Protein 5GVA (pdb70)

B-factor: mean 35.03, std 14.22, range [16.85, 115.16]

Sequence (305 aa):
MPATRKPMRRYGHTEGHTEEVCFDDSGSFIVTCGSDGDVRIWEDLDDDDPKKFFINVGEKAYSCALKSGKLVTAVSNNTIQVHTFPEGVPDGILTRFTTNANHVVFNGDGTKIIAAGSSSDFLVKIVDDVMDSSQQQKKTFRRGHDAPVLSLSFDPKDIFLASASCDGSVRVWQISDQTCAISWPLLQKCNDVINAKSICRRLAWWQPKSGKKLLAIPVEEKSVKLYRREESWSHQFDLSDNFISQQTLNIVTWSPCGQYLAAGSSINGLIIVWNVETKKDCMERVKKHHEEKGYAICGLAWHPTCCGRISYTDAEGNLGLLENVCD

Structure (mmCIF, N/CA/C/O backbone):
data_5GVA
#
_entry.id   5GVA
#
_cell.length_a   79.895
_cell.length_b   79.895
_cell.length_c   163.744
_cell.angle_alpha   90.00
_cell.angle_beta   90.00
_cell.angle_gamma   90.00
#
_symmetry.space_group_name_H-M   'P 43 21 2'
#
loop_
_entity.id
_entity.type
_entity.pdbx_description
1 polymer 'WD repeat and HMG-box DNA-binding protein 1'
2 water water
#
loop_
_atom_site.group_PDB
_atom_site.id
_atom_site.type_symbol
_atom_site.label_atom_id
_atom_site.label_alt_id
_atom_site.label_comp_id
_atom_site.label_asym_id
_atom_site.label_entity_id
_atom_site.label_seq_id
_atom_site.pdbx_PDB_ins_code
_atom_site.Cartn_x
_atom_site.Cartn_y
_atom_site.Cartn_z
_atom_site.occupancy
_atom_site.B_iso_or_equiv
_atom_site.auth_seq_id
_atom_site.auth_comp_id
_atom_site.auth_asym_id
_atom_site.auth_atom_id
_atom_site.pdbx_PDB_model_num
ATOM 1 N N . MET A 1 15 ? 4.543 36.703 36.411 1.00 79.24 1 MET A N 1
ATOM 2 C CA . MET A 1 15 ? 3.557 36.532 37.473 1.00 85.73 1 MET A CA 1
ATOM 3 C C . MET A 1 15 ? 3.910 37.386 38.690 1.00 84.01 1 MET A C 1
ATOM 4 O O . MET A 1 15 ? 5.042 37.335 39.179 1.00 76.77 1 MET A O 1
ATOM 9 N N . PRO A 1 16 ? 2.944 38.164 39.180 1.00 79.22 2 PRO A N 1
ATOM 10 C CA . PRO A 1 16 ? 3.201 39.016 40.346 1.00 71.87 2 PRO A CA 1
ATOM 11 C C . PRO A 1 16 ? 3.351 38.196 41.619 1.00 72.93 2 PRO A C 1
ATOM 12 O O . PRO A 1 16 ? 2.944 37.034 41.702 1.00 68.77 2 PRO A O 1
ATOM 16 N N . ALA A 1 17 ? 3.952 38.829 42.624 1.00 62.47 3 ALA A N 1
ATOM 17 C CA . ALA A 1 17 ? 4.072 38.195 43.929 1.00 55.16 3 ALA A CA 1
ATOM 18 C C . ALA A 1 17 ? 2.690 37.889 44.490 1.00 60.76 3 ALA A C 1
ATOM 19 O O . ALA A 1 17 ? 1.769 38.707 44.402 1.00 63.61 3 ALA A O 1
ATOM 21 N N . THR A 1 18 ? 2.545 36.697 45.060 1.00 58.38 4 THR A N 1
ATOM 22 C CA . THR A 1 18 ? 1.278 36.268 45.632 1.00 58.56 4 THR A CA 1
ATOM 23 C C . THR A 1 18 ? 1.223 36.656 47.106 1.00 61.64 4 THR A C 1
ATOM 24 O O . THR A 1 18 ? 2.149 36.365 47.870 1.00 47.55 4 THR A O 1
ATOM 28 N N . ARG A 1 19 ? 0.137 37.324 47.493 1.00 54.64 5 ARG A N 1
ATOM 29 C CA . ARG A 1 19 ? -0.084 37.774 48.866 1.00 57.41 5 ARG A CA 1
ATOM 30 C C . ARG A 1 19 ? -0.978 36.754 49.560 1.00 68.24 5 ARG A C 1
ATOM 31 O O . ARG A 1 19 ? -2.191 36.717 49.333 1.00 68.10 5 ARG A O 1
ATOM 39 N N . LYS A 1 20 ? -0.378 35.921 50.409 1.00 69.01 6 LYS A N 1
ATOM 40 C CA . LYS A 1 20 ? -1.174 35.064 51.265 1.00 64.29 6 LYS A CA 1
ATOM 41 C C . LYS A 1 20 ? -2.025 35.924 52.202 1.00 67.56 6 LYS A C 1
ATOM 42 O O . LYS A 1 20 ? -1.720 37.098 52.434 1.00 65.51 6 LYS A O 1
ATOM 48 N N . PRO A 1 21 ? -3.114 35.374 52.738 1.00 69.82 7 PRO A N 1
ATOM 49 C CA . PRO A 1 21 ? -3.925 36.150 53.689 1.00 68.26 7 PRO A CA 1
ATOM 50 C C . PRO A 1 21 ? -3.172 36.351 54.999 1.00 56.39 7 PRO A C 1
ATOM 51 O O . PRO A 1 21 ? -2.621 35.403 55.564 1.00 55.73 7 PRO A O 1
ATOM 55 N N . MET A 1 22 ? -3.139 37.598 55.472 1.00 55.70 8 MET A N 1
ATOM 56 C CA . MET A 1 22 ? -2.486 37.890 56.742 1.00 47.80 8 MET A CA 1
ATOM 57 C C . MET A 1 22 ? -3.194 37.157 57.872 1.00 49.07 8 MET A C 1
ATOM 58 O O . MET A 1 22 ? -4.383 36.844 57.786 1.00 59.30 8 MET A O 1
ATOM 63 N N . ARG A 1 23 ? -2.464 36.884 58.947 1.00 48.85 9 ARG A N 1
ATOM 64 C CA A ARG A 1 23 ? -3.038 36.220 60.106 0.54 50.75 9 ARG A CA 1
ATOM 65 C CA B ARG A 1 23 ? -3.041 36.225 60.105 0.46 50.76 9 ARG A CA 1
ATOM 66 C C . ARG A 1 23 ? -2.618 36.935 61.383 1.00 45.62 9 ARG A C 1
ATOM 67 O O . ARG A 1 23 ? -1.642 37.689 61.410 1.00 35.20 9 ARG A O 1
ATOM 82 N N . TYR A 1 24 ? -3.383 36.687 62.444 1.00 37.82 10 TYR A N 1
ATOM 83 C CA . TYR A 1 24 ? -3.098 37.287 63.740 1.00 40.53 10 TYR A CA 1
ATOM 84 C C . TYR A 1 24 ? -1.768 36.766 64.256 1.00 45.12 10 TYR A C 1
ATOM 85 O O . TYR A 1 24 ? -1.530 35.555 64.271 1.00 47.40 10 TYR A O 1
ATOM 94 N N . GLY A 1 25 ? -0.910 37.678 64.693 1.00 40.29 11 GLY A N 1
ATOM 95 C CA . GLY A 1 25 ? 0.388 37.288 65.203 1.00 40.52 11 GLY A CA 1
ATOM 96 C C . GLY A 1 25 ? 0.544 37.655 66.660 1.00 38.99 11 GLY A C 1
ATOM 97 O O . GLY A 1 25 ? 0.876 36.807 67.495 1.00 42.14 11 GLY A O 1
ATOM 98 N N . HIS A 1 26 ? 0.293 38.924 66.975 1.00 31.60 12 HIS A N 1
ATOM 99 C CA . HIS A 1 26 ? 0.464 39.452 68.315 1.00 33.70 12 HIS A CA 1
ATOM 100 C C . HIS A 1 26 ? -0.672 40.415 68.612 1.00 35.75 12 HIS A C 1
ATOM 101 O O . HIS A 1 26 ? -1.480 40.747 67.739 1.00 37.01 12 HIS A O 1
ATOM 108 N N . THR A 1 27 ? -0.727 40.862 69.863 1.00 35.50 13 THR A N 1
ATOM 109 C CA . THR A 1 27 ? -1.603 41.970 70.206 1.00 38.86 13 THR A CA 1
ATOM 110 C C . THR A 1 27 ? -1.214 43.206 69.395 1.00 41.30 13 THR A C 1
ATOM 111 O O . THR A 1 27 ? -0.114 43.299 68.845 1.00 34.02 13 THR A O 1
ATOM 115 N N . GLU A 1 28 ? -2.143 44.156 69.312 1.00 35.18 14 GLU A N 1
ATOM 116 C CA . GLU A 1 28 ? -1.884 45.397 68.596 1.00 37.11 14 GLU A CA 1
ATOM 117 C C . GLU A 1 28 ? -0.647 46.087 69.147 1.00 38.31 14 GLU A C 1
ATOM 118 O O . GLU A 1 28 ? -0.366 46.044 70.345 1.00 35.46 14 GLU A O 1
ATOM 124 N N . GLY A 1 29 ? 0.089 46.742 68.263 1.00 32.47 15 GLY A N 1
ATOM 125 C CA . GLY A 1 29 ? 1.282 47.461 68.642 1.00 34.20 15 GLY A CA 1
ATOM 126 C C . GLY A 1 29 ? 2.415 47.163 67.688 1.00 31.54 15 GLY A C 1
ATOM 127 O O . GLY A 1 29 ? 2.260 46.466 66.686 1.00 31.63 15 GLY A O 1
ATOM 128 N N . HIS A 1 30 ? 3.577 47.717 68.014 1.00 28.16 16 HIS A N 1
ATOM 129 C CA . HIS A 1 30 ? 4.741 47.516 67.163 1.00 26.85 16 HIS A CA 1
ATOM 130 C C . HIS A 1 30 ? 5.114 46.041 67.130 1.00 30.31 16 HIS A C 1
ATOM 131 O O . HIS A 1 30 ? 5.251 45.403 68.176 1.00 27.15 16 HIS A O 1
ATOM 138 N N . THR A 1 31 ? 5.323 45.521 65.923 1.00 24.96 17 THR A N 1
ATOM 139 C CA . THR A 1 31 ? 5.535 44.103 65.688 1.00 22.12 17 THR A CA 1
ATOM 140 C C . THR A 1 31 ? 6.652 43.943 64.668 1.00 26.00 17 THR A C 1
ATOM 141 O O . THR A 1 31 ? 6.587 44.530 63.583 1.00 25.18 17 THR A O 1
ATOM 145 N N A GLU A 1 32 ? 7.656 43.142 65.001 0.74 22.82 18 GLU A N 1
ATOM 146 N N B GLU A 1 32 ? 7.668 43.156 65.007 0.26 22.94 18 GLU A N 1
ATOM 147 C CA A GLU A 1 32 ? 8.795 42.939 64.116 0.74 23.85 18 GLU A CA 1
ATOM 148 C CA B GLU A 1 32 ? 8.815 42.949 64.134 0.26 23.94 18 GLU A CA 1
ATOM 149 C C A GLU A 1 32 ? 8.803 41.511 63.594 0.74 23.73 18 GLU A C 1
ATOM 150 C C B GLU A 1 32 ? 8.815 41.520 63.604 0.26 23.79 18 GLU A C 1
ATOM 151 O O A GLU A 1 32 ? 8.156 40.617 64.146 0.74 24.94 18 GLU A O 1
ATOM 152 O O B GLU A 1 32 ? 8.185 40.626 64.173 0.26 25.00 18 GLU A O 1
ATOM 163 N N . VAL A 1 33 ? 9.519 41.312 62.489 1.00 23.48 19 VAL A N 1
ATOM 164 C CA . VAL A 1 33 ? 9.566 40.006 61.849 1.00 22.53 19 VAL A CA 1
ATOM 165 C C . VAL A 1 33 ? 10.931 39.818 61.214 1.00 25.62 19 VAL A C 1
ATOM 166 O O . VAL A 1 33 ? 11.544 40.768 60.720 1.00 22.46 19 VAL A O 1
ATOM 170 N N . CYS A 1 34 ? 11.410 38.576 61.239 1.00 25.16 20 CYS A N 1
ATOM 171 C CA . CYS A 1 34 ? 12.564 38.159 60.460 1.00 23.12 20 CYS A CA 1
ATOM 172 C C . CYS A 1 34 ? 12.389 36.683 60.136 1.00 24.31 20 CYS A C 1
ATOM 173 O O . CYS A 1 34 ? 11.448 36.043 60.598 1.00 25.10 20 CYS A O 1
ATOM 176 N N . PHE A 1 35 ? 13.267 36.157 59.294 1.00 23.51 21 PHE A N 1
ATOM 177 C CA . PHE A 1 35 ? 13.313 34.712 59.125 1.00 26.23 21 PHE A CA 1
ATOM 178 C C . PHE A 1 35 ? 14.357 34.143 60.075 1.00 28.48 21 PHE A C 1
ATOM 179 O O . PHE A 1 35 ? 15.293 34.836 60.476 1.00 25.90 21 PHE A O 1
ATOM 187 N N . ASP A 1 36 ? 14.200 32.868 60.432 1.00 26.31 22 ASP A N 1
ATOM 188 C CA . ASP A 1 36 ? 15.229 32.262 61.265 1.00 31.62 22 ASP A CA 1
ATOM 189 C C . ASP A 1 36 ? 16.489 32.053 60.430 1.00 26.36 22 ASP A C 1
ATOM 190 O O . ASP A 1 36 ? 16.542 32.379 59.238 1.00 27.68 22 ASP A O 1
ATOM 195 N N . ASP A 1 37 ? 17.535 31.523 61.077 1.00 26.19 23 ASP A N 1
ATOM 196 C CA . ASP A 1 37 ? 18.800 31.293 60.386 1.00 23.59 23 ASP A CA 1
ATOM 197 C C . ASP A 1 37 ? 18.626 30.374 59.182 1.00 32.65 23 ASP A C 1
ATOM 198 O O . ASP A 1 37 ? 19.298 30.557 58.163 1.00 29.05 23 ASP A O 1
ATOM 203 N N . SER A 1 38 ? 17.739 29.384 59.274 1.00 26.92 24 SER A N 1
ATOM 204 C CA . SER A 1 38 ? 17.601 28.415 58.189 1.00 26.12 24 SER A CA 1
ATOM 205 C C . SER A 1 38 ? 16.756 28.926 57.033 1.00 34.29 24 SER A C 1
ATOM 206 O O . SER A 1 38 ? 16.865 28.395 55.923 1.00 31.35 24 SER A O 1
ATOM 209 N N . GLY A 1 39 ? 15.911 29.924 57.268 1.00 28.15 25 GLY A N 1
ATOM 210 C CA . GLY A 1 39 ? 14.921 30.335 56.300 1.00 29.29 25 GLY A CA 1
ATOM 211 C C . GLY A 1 39 ? 13.631 29.547 56.348 1.00 36.19 25 GLY A C 1
ATOM 212 O O . GLY A 1 39 ? 12.663 29.935 55.682 1.00 34.50 25 GLY A O 1
ATOM 213 N N . SER A 1 40 ? 13.575 28.460 57.125 1.00 27.04 26 SER A N 1
ATOM 214 C CA . SER A 1 40 ? 12.378 27.638 57.172 1.00 31.74 26 SER A CA 1
ATOM 215 C C . SER A 1 40 ? 11.298 28.204 58.074 1.00 25.74 26 SER A C 1
ATOM 216 O O . SER A 1 40 ? 10.160 27.729 58.018 1.00 30.15 26 SER A O 1
ATOM 219 N N . PHE A 1 41 ? 11.610 29.194 58.906 1.00 23.00 27 PHE A N 1
ATOM 220 C CA . PHE A 1 41 ? 10.639 29.703 59.849 1.00 22.95 27 PHE A CA 1
ATOM 221 C C . PHE A 1 41 ? 10.573 31.222 59.780 1.00 24.70 27 PHE A C 1
ATOM 222 O O . PHE A 1 41 ? 11.565 31.893 59.489 1.00 26.93 27 PHE A O 1
ATOM 230 N N . ILE A 1 42 ? 9.387 31.738 60.044 1.00 25.06 28 ILE A N 1
ATOM 231 C CA . ILE A 1 42 ? 9.162 33.161 60.262 1.00 26.00 28 ILE A CA 1
ATOM 232 C C . ILE A 1 42 ? 9.168 33.399 61.762 1.00 28.98 28 ILE A C 1
ATOM 233 O O . ILE A 1 42 ? 8.597 32.612 62.527 1.00 29.10 28 ILE A O 1
ATOM 238 N N . VAL A 1 43 ? 9.819 34.478 62.194 1.00 23.26 29 VAL A N 1
ATOM 239 C CA . VAL A 1 43 ? 9.964 34.775 63.612 1.00 22.69 29 VAL A CA 1
ATOM 240 C C . VAL A 1 43 ? 9.434 36.179 63.854 1.00 24.83 29 VAL A C 1
ATOM 241 O O . VAL A 1 43 ? 9.933 37.141 63.260 1.00 26.20 29 VAL A O 1
ATOM 245 N N . THR A 1 44 ? 8.438 36.298 64.720 1.00 21.55 30 THR A N 1
ATOM 246 C CA . THR A 1 44 ? 7.829 37.581 65.032 1.00 25.20 30 THR A CA 1
ATOM 247 C C . THR A 1 44 ? 7.965 37.885 66.515 1.00 28.26 30 THR A C 1
ATOM 248 O O . THR A 1 44 ? 8.087 36.980 67.343 1.00 27.74 30 THR A O 1
ATOM 252 N N . CYS A 1 45 ? 7.954 39.169 66.848 1.00 26.71 31 CYS A N 1
ATOM 253 C CA . CYS A 1 45 ? 7.906 39.579 68.241 1.00 25.12 31 CYS A CA 1
ATOM 254 C C . CYS A 1 45 ? 7.024 40.807 68.341 1.00 32.63 31 CYS A C 1
ATOM 255 O O . CYS A 1 45 ? 7.016 41.652 67.438 1.00 27.10 31 CYS A O 1
ATOM 258 N N . GLY A 1 46 ? 6.274 40.896 69.433 1.00 27.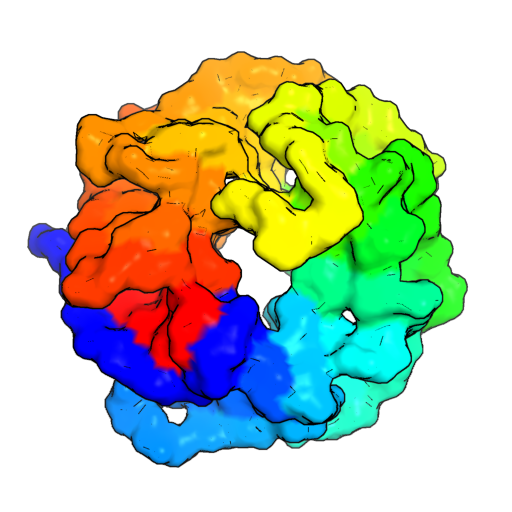59 32 GLY A N 1
ATOM 259 C CA . GLY A 1 46 ? 5.288 41.946 69.524 1.00 31.38 32 GLY A CA 1
ATOM 260 C C . GLY A 1 46 ? 5.110 42.468 70.930 1.00 29.09 32 GLY A C 1
ATOM 261 O O . GLY A 1 46 ? 5.82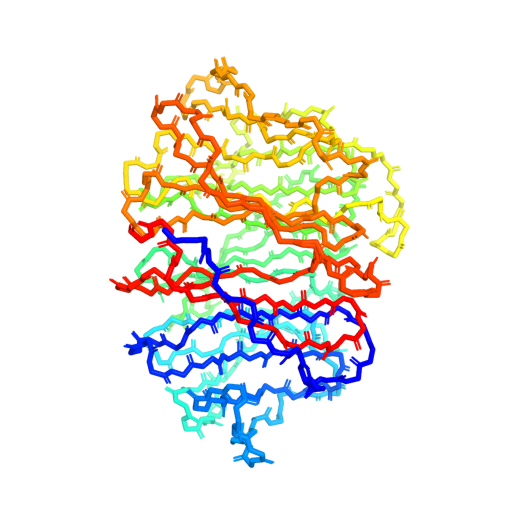4 42.096 71.865 1.00 27.58 32 GLY A O 1
ATOM 262 N N . SER A 1 47 ? 4.127 43.355 71.062 1.00 27.52 33 SER A N 1
ATOM 263 C CA . SER A 1 47 ? 3.918 44.072 72.307 1.00 29.36 33 SER A CA 1
ATOM 264 C C . SER A 1 47 ? 3.396 43.173 73.414 1.00 31.69 33 SER A C 1
ATOM 265 O O . SER A 1 47 ? 3.300 43.627 74.560 1.00 35.84 33 SER A O 1
ATOM 268 N N . ASP A 1 48 ? 3.036 41.931 73.104 1.00 31.28 34 ASP A N 1
ATOM 269 C CA . ASP A 1 48 ? 2.635 41.002 74.153 1.00 35.09 34 ASP A CA 1
ATOM 270 C C . ASP A 1 48 ? 3.817 40.309 74.806 1.00 35.10 34 ASP A C 1
ATOM 271 O O . ASP A 1 48 ? 3.606 39.469 75.690 1.00 32.93 34 ASP A O 1
ATOM 276 N N . GLY A 1 49 ? 5.045 40.634 74.400 1.00 28.02 35 GLY A N 1
ATOM 277 C CA . GLY A 1 49 ? 6.221 40.032 74.990 1.00 31.21 35 GLY A CA 1
ATOM 278 C C . GLY A 1 49 ? 6.503 38.614 74.564 1.00 28.43 35 GLY A C 1
ATOM 279 O O . GLY A 1 49 ? 7.378 37.967 75.144 1.00 29.80 35 GLY A O 1
ATOM 280 N N . ASP A 1 50 ? 5.792 38.097 73.580 1.00 28.92 36 ASP A N 1
ATOM 281 C CA . ASP A 1 50 ? 6.122 36.799 73.025 1.00 27.72 36 ASP A CA 1
ATOM 282 C C . ASP A 1 50 ? 6.912 36.945 71.736 1.00 32.48 36 ASP A C 1
ATOM 283 O O . ASP A 1 50 ? 6.724 37.893 70.966 1.00 29.03 36 ASP A O 1
ATOM 288 N N . VAL A 1 51 ? 7.810 35.993 71.524 1.00 28.12 37 VAL A N 1
ATOM 289 C CA . VAL A 1 51 ? 8.442 35.742 70.234 1.00 22.02 37 VAL A CA 1
ATOM 290 C C . VAL A 1 51 ? 7.831 34.455 69.700 1.00 34.15 37 VAL A C 1
ATOM 291 O O . VAL A 1 51 ? 7.833 33.432 70.394 1.00 31.01 37 VAL A O 1
ATOM 295 N N . ARG A 1 52 ? 7.266 34.506 68.497 1.00 27.74 38 ARG A N 1
ATOM 296 C CA . ARG A 1 52 ? 6.587 33.360 67.904 1.00 27.76 38 ARG A CA 1
ATOM 297 C C . ARG A 1 52 ? 7.368 32.837 66.709 1.00 34.17 38 ARG A C 1
ATOM 298 O O . ARG A 1 52 ? 7.951 33.616 65.946 1.00 28.53 38 ARG A O 1
ATOM 306 N N . ILE A 1 53 ? 7.369 31.513 66.545 1.00 27.44 39 ILE A N 1
ATOM 307 C CA . ILE A 1 53 ? 8.151 30.832 65.517 1.00 27.35 39 ILE A CA 1
ATOM 308 C C . ILE A 1 53 ? 7.179 30.064 64.636 1.00 33.06 39 ILE A C 1
ATOM 309 O O . ILE A 1 53 ? 6.590 29.072 65.078 1.00 31.47 39 ILE A O 1
ATOM 314 N N . TRP A 1 54 ? 7.014 30.511 63.393 1.00 29.20 40 TRP A N 1
ATOM 315 C CA . TRP A 1 54 ? 5.987 30.002 62.488 1.00 29.85 40 TRP A CA 1
ATOM 316 C C . TRP A 1 54 ? 6.592 29.162 61.365 1.00 29.90 40 TRP A C 1
ATOM 317 O O . TRP A 1 54 ? 7.526 29.601 60.684 1.00 30.60 40 TRP A O 1
ATOM 328 N N . GLU A 1 55 ? 6.033 27.969 61.129 1.00 33.17 41 GLU A N 1
ATOM 329 C CA . GLU A 1 55 ? 6.423 27.224 59.930 1.00 36.06 41 GLU A CA 1
ATOM 330 C C . GLU A 1 55 ? 6.069 27.998 58.668 1.00 36.10 41 GLU A C 1
ATOM 331 O O . GLU A 1 55 ? 6.849 28.036 57.708 1.00 41.81 41 GLU A O 1
ATOM 337 N N . ASP A 1 56 ? 4.901 28.617 58.660 1.00 36.07 42 ASP A N 1
ATOM 338 C CA . ASP A 1 56 ? 4.372 29.401 57.552 1.00 37.53 42 ASP A CA 1
ATOM 339 C C . ASP A 1 56 ? 3.094 30.051 58.061 1.00 33.62 42 ASP A C 1
ATOM 340 O O . ASP A 1 56 ? 2.767 29.951 59.250 1.00 38.39 42 ASP A O 1
ATOM 345 N N . LEU A 1 57 ? 2.359 30.708 57.160 1.00 40.19 43 LEU A N 1
ATOM 346 C CA . LEU A 1 57 ? 1.141 31.409 57.549 1.00 44.88 43 LEU A CA 1
ATOM 347 C C . LEU A 1 57 ? -0.012 30.472 57.878 1.00 48.39 43 LEU A C 1
ATOM 348 O O . LEU A 1 57 ? -1.028 30.933 58.408 1.00 49.43 43 LEU A O 1
ATOM 353 N N . ASP A 1 58 ? 0.106 29.187 57.566 1.00 48.97 44 ASP A N 1
ATOM 354 C CA . ASP A 1 58 ? -0.918 28.224 57.938 1.00 51.62 44 ASP A CA 1
ATOM 355 C C . ASP A 1 58 ? -0.633 27.563 59.276 1.00 54.31 44 ASP A C 1
ATOM 356 O O . ASP A 1 58 ? -1.469 26.797 59.766 1.00 57.16 44 ASP A O 1
ATOM 361 N N . ASP A 1 59 ? 0.520 27.847 59.876 1.00 51.27 45 ASP A N 1
ATOM 362 C CA . ASP A 1 59 ? 0.863 27.304 61.180 1.00 44.58 45 ASP A CA 1
ATOM 363 C C . ASP A 1 59 ? -0.086 27.854 62.235 1.00 49.88 45 ASP A C 1
ATOM 364 O O . ASP A 1 59 ? 0.011 29.023 62.617 1.00 54.60 45 ASP A O 1
ATOM 369 N N . ASP A 1 60 ? -1.010 27.027 62.710 1.00 53.18 46 ASP A N 1
ATOM 370 C CA . ASP A 1 60 ? -1.924 27.460 63.755 1.00 58.65 46 ASP A CA 1
ATOM 371 C C . ASP A 1 60 ? -1.372 27.235 65.158 1.00 62.35 46 ASP A C 1
ATOM 372 O O . ASP A 1 60 ? -1.984 27.695 66.128 1.00 62.64 46 ASP A O 1
ATOM 377 N N . ASP A 1 61 ? -0.230 26.564 65.290 1.00 51.49 47 ASP A N 1
ATOM 378 C CA . ASP A 1 61 ? 0.388 26.288 66.586 1.00 55.25 47 ASP A CA 1
ATOM 379 C C . ASP A 1 61 ? 1.867 26.658 66.534 1.00 51.81 47 ASP A C 1
ATOM 380 O O . ASP A 1 61 ? 2.746 25.786 66.547 1.00 47.85 47 ASP A O 1
ATOM 385 N N . PRO A 1 62 ? 2.182 27.951 66.474 1.00 45.40 48 PRO A N 1
ATOM 386 C CA . PRO A 1 62 ? 3.590 28.356 66.441 1.00 41.23 48 PRO A CA 1
ATOM 387 C C . PRO A 1 62 ? 4.239 28.217 67.809 1.00 37.98 48 PRO A C 1
ATOM 388 O O . PRO A 1 62 ? 3.613 28.456 68.845 1.00 42.28 48 PRO A O 1
ATOM 392 N N . LYS A 1 63 ? 5.506 27.820 67.807 1.00 34.27 49 LYS A N 1
ATOM 393 C CA A LYS A 1 63 ? 6.283 27.783 69.040 0.69 40.84 49 LYS A CA 1
ATOM 394 C CA B LYS A 1 63 ? 6.271 27.784 69.046 0.31 40.80 49 LYS A CA 1
ATOM 395 C C . LYS A 1 63 ? 6.464 29.202 69.571 1.00 44.35 49 LYS A C 1
ATOM 396 O O . LYS A 1 63 ? 6.620 30.151 68.798 1.00 36.46 49 LYS A O 1
ATOM 407 N N . PHE A 1 64 ? 6.424 29.353 70.895 1.00 36.79 50 PHE A N 1
ATOM 408 C CA A PHE A 1 64 ? 6.536 30.650 71.550 0.40 38.13 50 PHE A CA 1
ATOM 409 C CA B PHE A 1 64 ? 6.543 30.653 71.541 0.60 38.08 50 PHE A CA 1
ATOM 410 C C . PHE A 1 64 ? 7.773 30.687 72.435 1.00 41.19 50 PHE A C 1
ATOM 411 O O . PHE A 1 64 ? 8.204 29.660 72.969 1.00 42.89 50 PHE A O 1
ATOM 426 N N . ILE A 1 65 ? 8.318 31.889 72.615 1.00 33.83 51 ILE A N 1
ATOM 427 C CA . ILE A 1 65 ? 9.297 32.180 73.660 1.00 26.50 51 ILE A CA 1
ATOM 428 C C . ILE A 1 65 ? 8.778 33.396 74.403 1.00 38.06 51 ILE A C 1
ATOM 429 O O . ILE A 1 65 ? 8.569 34.454 73.796 1.00 28.79 51 ILE A O 1
ATOM 434 N N . ASN A 1 66 ? 8.519 33.238 75.700 1.00 27.74 52 ASN A N 1
ATOM 435 C CA . ASN A 1 66 ? 8.022 34.333 76.527 1.00 30.54 52 ASN A CA 1
ATOM 436 C C . ASN A 1 66 ? 9.231 35.146 76.980 1.00 36.99 52 ASN A C 1
ATOM 437 O O . ASN A 1 66 ? 9.924 34.773 77.928 1.00 28.76 52 ASN A O 1
ATOM 442 N N . VAL A 1 67 ? 9.498 36.271 76.306 1.00 27.08 53 VAL A N 1
ATOM 443 C CA . VAL A 1 67 ? 10.701 37.044 76.613 1.00 26.48 53 VAL A CA 1
ATOM 444 C C . VAL A 1 67 ? 10.445 38.171 77.600 1.00 25.93 53 VAL A C 1
ATOM 445 O O . VAL A 1 67 ? 11.406 38.793 78.083 1.00 27.12 53 VAL A O 1
ATOM 449 N N . GLY A 1 68 ? 9.197 38.461 77.921 1.00 24.91 54 GLY A N 1
ATOM 450 C CA . GLY A 1 68 ? 8.915 39.515 78.870 1.00 26.38 54 GLY A CA 1
ATOM 451 C C . GLY A 1 68 ? 7.459 39.922 78.774 1.00 27.67 54 GLY A C 1
ATOM 452 O O . GLY A 1 68 ? 6.660 39.288 78.088 1.00 28.57 54 GLY A O 1
ATOM 453 N N . GLU A 1 69 ? 7.124 40.997 79.442 1.00 30.41 55 GLU A N 1
ATOM 454 C CA . GLU A 1 69 ? 5.776 41.510 79.444 1.00 37.55 55 GLU A CA 1
ATOM 455 C C . GLU A 1 69 ? 5.466 42.247 78.152 1.00 35.61 55 GLU A C 1
ATOM 456 O O . GLU A 1 69 ? 4.362 42.248 77.695 1.00 33.68 55 GLU A O 1
ATOM 462 N N . LYS A 1 70 ? 6.478 42.871 77.588 1.00 30.71 56 LYS A N 1
ATOM 463 C CA . LYS A 1 70 ? 6.335 43.617 76.350 1.00 32.66 56 LYS A CA 1
ATOM 464 C C . LYS A 1 70 ? 7.692 43.624 75.670 1.00 29.84 56 LYS A C 1
ATOM 465 O O . LYS A 1 70 ? 8.707 43.870 76.326 1.00 32.53 56 LYS A O 1
ATOM 471 N N . ALA A 1 71 ? 7.714 43.331 74.377 1.00 30.03 57 ALA A N 1
ATOM 472 C CA . ALA A 1 71 ? 8.939 43.398 73.590 1.00 24.67 57 ALA A CA 1
ATOM 473 C C . ALA A 1 71 ? 8.844 44.608 72.676 1.00 30.23 57 ALA A C 1
ATOM 474 O O . ALA A 1 71 ? 7.810 44.817 72.037 1.00 32.48 57 ALA A O 1
ATOM 476 N N . TYR A 1 72 ? 9.900 45.418 72.645 1.00 25.75 58 TYR A N 1
ATOM 477 C CA . TYR A 1 72 ? 9.927 46.560 71.735 1.00 25.00 58 TYR A CA 1
ATOM 478 C C . TYR A 1 72 ? 10.615 46.240 70.420 1.00 25.00 58 TYR A C 1
ATOM 479 O O . TYR A 1 72 ? 10.331 46.890 69.402 1.00 25.30 58 TYR A O 1
ATOM 488 N N . SER A 1 73 ? 11.532 45.277 70.428 1.00 23.79 59 SER A N 1
ATOM 489 C CA . SER A 1 73 ? 12.347 44.972 69.258 1.00 22.68 59 SER A CA 1
ATOM 490 C C . SER A 1 73 ? 12.999 43.619 69.480 1.00 26.42 59 SER A C 1
ATOM 491 O O . SER A 1 73 ? 13.202 43.197 70.625 1.00 24.17 59 SER A O 1
ATOM 494 N N . CYS A 1 74 ? 13.302 42.938 68.382 1.00 21.91 60 CYS A N 1
ATOM 495 C CA . CYS A 1 74 ? 14.007 41.666 68.462 1.00 24.69 60 CYS A CA 1
ATOM 496 C C . CYS A 1 74 ? 14.904 41.518 67.248 1.00 29.26 60 CYS A C 1
ATOM 497 O O . CYS A 1 74 ? 14.583 41.999 66.156 1.00 23.42 60 CYS A O 1
ATOM 500 N N . ALA A 1 75 ? 16.032 40.846 67.459 1.00 20.37 61 ALA A N 1
ATOM 501 C CA . ALA A 1 75 ? 16.981 40.534 66.400 1.00 22.15 61 ALA A CA 1
ATOM 502 C C . ALA A 1 75 ? 17.454 39.103 66.602 1.00 28.44 61 ALA A C 1
ATOM 503 O O . ALA A 1 75 ? 17.547 38.624 67.732 1.00 23.28 61 ALA A O 1
ATOM 505 N N . LEU A 1 76 ? 17.757 38.419 65.500 1.00 22.51 62 LEU A N 1
ATOM 506 C CA . LEU A 1 76 ? 18.094 37.001 65.572 1.00 23.53 62 LEU A CA 1
ATOM 507 C C . LEU A 1 76 ? 19.239 36.706 64.622 1.00 28.22 62 LEU A C 1
ATOM 508 O O . LEU A 1 76 ? 19.148 37.034 63.436 1.00 28.73 62 LEU A O 1
ATOM 513 N N . LYS A 1 77 ? 20.314 36.107 65.137 1.00 22.03 63 LYS A N 1
ATOM 514 C CA . LYS A 1 77 ? 21.421 35.705 64.281 1.00 23.40 63 LYS A CA 1
ATOM 515 C C . LYS A 1 77 ? 22.161 34.545 64.923 1.00 29.55 63 LYS A C 1
ATOM 516 O O . LYS A 1 77 ? 22.512 34.614 66.104 1.00 26.24 63 LYS A O 1
ATOM 522 N N . SER A 1 78 ? 22.394 33.487 64.145 1.00 24.10 64 SER A N 1
ATOM 523 C CA . SER A 1 78 ? 23.277 32.396 64.570 1.00 27.33 64 SER A CA 1
ATOM 524 C C . SER A 1 78 ? 22.856 31.814 65.918 1.00 28.36 64 SER A C 1
ATOM 525 O O . SER A 1 78 ? 23.679 31.603 66.815 1.00 31.24 64 SER A O 1
ATOM 528 N N . GLY A 1 79 ? 21.561 31.560 66.064 1.00 24.48 65 GLY A N 1
ATOM 529 C CA . GLY A 1 79 ? 21.094 30.933 67.288 1.00 22.85 65 GLY A CA 1
ATOM 530 C C . GLY A 1 79 ? 21.041 31.818 68.512 1.00 27.03 65 GLY A C 1
ATOM 531 O O . GLY A 1 79 ? 20.866 31.303 69.623 1.00 23.48 65 GLY A O 1
ATOM 532 N N . LYS A 1 80 ? 21.177 33.131 68.362 1.00 22.65 66 LYS A N 1
ATOM 533 C CA . LYS A 1 80 ? 21.005 34.054 69.483 1.00 22.33 66 LYS A CA 1
ATOM 534 C C . LYS A 1 80 ? 19.859 34.993 69.159 1.00 21.79 66 LYS A C 1
ATOM 535 O O . LYS A 1 80 ? 19.889 35.669 68.123 1.00 21.98 66 LYS A O 1
ATOM 541 N N . LEU A 1 81 ? 18.856 35.017 70.037 1.00 22.55 67 LEU A N 1
ATOM 542 C CA . LEU A 1 81 ? 17.721 35.926 69.955 1.00 27.36 67 LEU A CA 1
ATOM 543 C C . LEU A 1 81 ? 17.931 37.050 70.965 1.00 28.86 67 LEU A C 1
ATOM 544 O O . LEU A 1 81 ? 18.013 36.795 72.171 1.00 25.59 67 LEU A O 1
ATOM 549 N N . VAL A 1 82 ? 18.040 38.287 70.481 1.00 21.93 68 VAL A N 1
ATOM 550 C CA . VAL A 1 82 ? 18.263 39.444 71.345 1.00 20.61 68 VAL A CA 1
ATOM 551 C C . VAL A 1 82 ? 17.003 40.292 71.323 1.00 23.99 68 VAL A C 1
ATOM 552 O O . VAL A 1 82 ? 16.451 40.562 70.247 1.00 23.08 68 VAL A O 1
ATOM 556 N N . THR A 1 83 ? 16.501 40.651 72.512 1.00 22.99 69 THR A N 1
ATOM 557 C CA . THR A 1 83 ? 15.257 41.398 72.606 1.00 20.98 69 THR A CA 1
ATOM 558 C C . THR A 1 83 ? 15.430 42.618 73.498 1.00 25.75 69 THR A C 1
ATOM 559 O O . THR A 1 83 ? 16.218 42.618 74.446 1.00 24.19 69 THR A O 1
ATOM 563 N N . ALA A 1 84 ? 14.695 43.672 73.151 1.00 22.74 70 ALA A N 1
ATOM 564 C CA . ALA A 1 84 ? 14.535 44.848 73.991 1.00 20.82 70 ALA A CA 1
ATOM 565 C C . ALA A 1 84 ? 13.169 44.719 74.636 1.00 23.23 70 ALA A C 1
ATOM 566 O O . ALA A 1 84 ? 12.161 44.629 73.930 1.00 23.96 70 ALA A O 1
ATOM 568 N N . VAL A 1 85 ? 13.130 44.658 75.969 1.00 25.03 71 VAL A N 1
ATOM 569 C CA . VAL A 1 85 ? 11.878 44.395 76.662 1.00 24.59 71 VAL A CA 1
ATOM 570 C C . VAL A 1 85 ? 11.673 45.455 77.735 1.00 25.30 71 VAL A C 1
ATOM 571 O O . VAL A 1 85 ? 12.545 46.280 78.001 1.00 29.06 71 VAL A O 1
ATOM 575 N N . SER A 1 86 ? 10.491 45.419 78.346 1.00 31.72 72 SER A N 1
ATOM 576 C CA . SER A 1 86 ? 9.970 46.541 79.119 1.00 35.74 72 SER A CA 1
ATOM 577 C C . SER A 1 86 ? 10.550 46.656 80.528 1.00 43.60 72 SER A C 1
ATOM 578 O O . SER A 1 86 ? 10.080 47.505 81.293 1.00 44.94 72 SER A O 1
ATOM 581 N N . ASN A 1 87 ? 11.546 45.856 80.903 1.00 34.69 73 ASN A N 1
ATOM 582 C CA . ASN A 1 87 ? 12.349 46.185 82.074 1.00 39.07 73 ASN A CA 1
ATOM 583 C C . ASN A 1 87 ? 13.590 46.998 81.713 1.00 44.18 73 ASN A C 1
ATOM 584 O O . ASN A 1 87 ? 14.561 47.005 82.479 1.00 35.08 73 ASN A O 1
ATOM 589 N N . ASN A 1 88 ? 13.582 47.656 80.553 1.00 35.52 74 ASN A N 1
ATOM 590 C CA . ASN A 1 88 ? 14.667 48.511 80.069 1.00 33.89 74 ASN A CA 1
ATOM 591 C C . ASN A 1 88 ? 15.960 47.750 79.789 1.00 28.44 74 ASN A C 1
ATOM 592 O O . ASN A 1 88 ? 17.040 48.354 79.727 1.00 29.32 74 ASN A O 1
ATOM 597 N N . THR A 1 89 ? 15.895 46.443 79.573 1.00 29.61 75 THR A N 1
ATOM 598 C CA . THR A 1 89 ? 17.107 45.697 79.297 1.00 26.53 75 THR A CA 1
ATOM 599 C C . THR A 1 89 ? 17.147 45.255 77.838 1.00 24.46 75 THR A C 1
ATOM 600 O O . THR A 1 89 ? 16.134 45.225 77.132 1.00 24.68 75 THR A O 1
ATOM 604 N N . ILE A 1 90 ? 18.363 44.962 77.403 1.00 24.40 76 ILE A N 1
ATOM 605 C CA . ILE A 1 90 ? 18.643 44.219 76.186 1.00 25.05 76 ILE A CA 1
ATOM 606 C C . ILE A 1 90 ? 19.126 42.847 76.637 1.00 21.97 76 ILE A C 1
ATOM 607 O O . ILE A 1 90 ? 20.158 42.747 77.311 1.00 25.96 76 ILE A O 1
ATOM 612 N N . GLN A 1 91 ? 18.390 41.802 76.287 1.00 21.95 77 GLN A N 1
ATOM 613 C CA . GLN A 1 91 ? 18.666 40.466 76.806 1.00 22.51 77 GLN A CA 1
ATOM 614 C C . GLN A 1 91 ? 18.896 39.485 75.665 1.00 24.50 77 GLN A C 1
ATOM 615 O O . GLN A 1 91 ? 18.628 39.784 74.497 1.00 22.57 77 GLN A O 1
ATOM 621 N N . VAL A 1 92 ? 19.386 38.291 76.026 1.00 23.28 78 VAL A N 1
ATOM 622 C CA . VAL A 1 92 ? 19.677 37.222 75.068 1.00 20.73 78 VAL A CA 1
ATOM 623 C C . VAL A 1 92 ? 18.985 35.935 75.494 1.00 27.26 78 VAL A C 1
ATOM 624 O O . VAL A 1 92 ? 18.950 35.599 76.686 1.00 24.11 78 VAL A O 1
ATOM 628 N N . HIS A 1 93 ? 18.453 35.215 74.509 1.00 22.96 79 HIS A N 1
ATOM 629 C CA . HIS A 1 93 ? 18.042 33.820 74.619 1.00 25.00 79 HIS A CA 1
ATOM 630 C C . HIS A 1 93 ? 18.731 33.041 73.512 1.00 30.93 79 HIS A C 1
ATOM 631 O O . HIS A 1 93 ? 18.977 33.583 72.425 1.00 25.63 79 HIS A O 1
ATOM 638 N N . THR A 1 94 ? 19.020 31.763 73.762 1.00 23.62 80 THR A N 1
ATOM 639 C CA . THR A 1 94 ? 19.388 30.946 72.614 1.00 23.11 80 THR A CA 1
ATOM 640 C C . THR A 1 94 ? 18.138 30.666 71.790 1.00 22.35 80 THR A C 1
ATOM 641 O O . THR A 1 94 ? 17.007 30.807 72.263 1.00 25.65 80 THR A O 1
ATOM 645 N N . PHE A 1 95 ? 18.348 30.278 70.543 1.00 22.78 81 PHE A N 1
ATOM 646 C CA . PHE A 1 95 ? 17.226 30.180 69.618 1.00 23.68 81 PHE A CA 1
ATOM 647 C C . PHE A 1 95 ? 17.418 29.015 68.653 1.00 20.10 81 PHE A C 1
ATOM 648 O O . PHE A 1 95 ? 18.506 28.842 68.106 1.00 24.00 81 PHE A O 1
ATOM 656 N N . PRO A 1 96 ? 16.351 28.240 68.386 1.00 22.57 82 PRO A N 1
ATOM 657 C CA . PRO A 1 96 ? 14.952 28.386 68.815 1.00 24.13 82 PRO A CA 1
ATOM 658 C C . PRO A 1 96 ? 14.644 27.818 70.194 1.00 22.25 82 PRO A C 1
ATOM 659 O O . PRO A 1 96 ? 13.493 27.902 70.616 1.00 26.36 82 PRO A O 1
ATOM 663 N N . GLU A 1 97 ? 15.655 27.246 70.862 1.00 24.27 83 GLU A N 1
ATOM 664 C CA . GLU A 1 97 ? 15.452 26.604 72.168 1.00 29.95 83 GLU A CA 1
ATOM 665 C C . GLU A 1 97 ? 14.888 27.547 73.210 1.00 28.05 83 GLU A C 1
ATOM 666 O O . GLU A 1 97 ? 14.193 27.102 74.138 1.00 28.74 83 GLU A O 1
ATOM 672 N N . GLY A 1 98 ? 15.262 28.819 73.154 1.00 23.22 84 GLY A N 1
ATOM 673 C CA . GLY A 1 98 ? 14.782 29.756 74.142 1.00 24.42 84 GLY A CA 1
ATOM 674 C C . GLY A 1 98 ? 15.462 29.672 75.497 1.00 26.62 84 GLY A C 1
ATOM 675 O O . GLY A 1 98 ? 14.856 30.055 76.500 1.00 29.13 84 GLY A O 1
ATOM 676 N N . VAL A 1 99 ? 16.710 29.216 75.563 1.00 26.93 85 VAL A N 1
ATOM 677 C CA . VAL A 1 99 ? 17.400 29.193 76.861 1.00 29.17 85 VAL A CA 1
ATOM 678 C C . VAL A 1 99 ? 17.837 30.611 77.211 1.00 31.49 85 VAL A C 1
ATOM 679 O O . VAL A 1 99 ? 18.579 31.232 76.433 1.00 26.75 85 VAL A O 1
ATOM 683 N N . PRO A 1 100 ? 17.425 31.152 78.359 1.00 30.05 86 PRO A N 1
ATOM 684 C CA . PRO A 1 100 ? 17.907 32.479 78.767 1.00 27.43 86 PRO A CA 1
ATOM 685 C C . PRO A 1 100 ? 19.422 32.503 78.805 1.00 30.22 86 PRO A C 1
ATOM 686 O O . PRO A 1 100 ? 20.066 31.584 79.314 1.00 27.77 86 PRO A O 1
ATOM 690 N N . ASP A 1 101 ? 19.999 33.559 78.245 1.00 23.04 87 ASP A N 1
ATOM 691 C CA . ASP A 1 101 ? 21.447 33.596 78.103 1.00 23.51 87 ASP A CA 1
ATOM 692 C C . ASP A 1 101 ? 22.025 34.916 78.588 1.00 28.29 87 ASP A C 1
ATOM 693 O O . ASP A 1 101 ? 23.160 35.255 78.233 1.00 31.20 87 ASP A O 1
ATOM 698 N N . GLY A 1 102 ? 21.272 35.669 79.385 1.00 21.97 88 GLY A N 1
ATOM 699 C CA . GLY A 1 102 ? 21.818 36.791 80.125 1.00 25.14 88 GLY A CA 1
ATOM 700 C C . GLY A 1 102 ? 21.376 38.139 79.576 1.00 28.73 88 GLY A C 1
ATOM 701 O O . GLY A 1 102 ? 20.575 38.247 78.644 1.00 23.01 88 GLY A O 1
ATOM 702 N N . ILE A 1 103 ? 21.939 39.179 80.183 1.00 28.06 89 ILE A N 1
ATOM 703 C CA . ILE A 1 103 ? 21.623 40.566 79.857 1.00 25.50 89 ILE A CA 1
ATOM 704 C C . ILE A 1 103 ? 22.855 41.219 79.245 1.00 31.09 89 ILE A C 1
ATOM 705 O O . ILE A 1 103 ? 23.958 41.123 79.795 1.00 27.21 89 ILE A O 1
ATOM 710 N N . LEU A 1 104 ? 22.674 41.863 78.092 1.00 25.65 90 LEU A N 1
ATOM 711 C CA . LEU A 1 104 ? 23.785 42.512 77.408 1.00 23.65 90 LEU A CA 1
ATOM 712 C C . LEU A 1 104 ? 24.003 43.940 77.888 1.00 26.31 90 LEU A C 1
ATOM 713 O O . LEU A 1 104 ? 25.149 44.347 78.096 1.00 27.60 90 LEU A O 1
ATOM 718 N N . THR A 1 105 ? 22.932 44.721 78.033 1.00 24.61 91 THR A N 1
ATOM 719 C CA . THR A 1 105 ? 23.054 46.087 78.533 1.00 28.09 91 THR A CA 1
ATOM 720 C C . THR A 1 105 ? 21.687 46.553 79.005 1.00 24.93 91 THR A C 1
ATOM 721 O O . THR A 1 105 ? 20.693 45.838 78.898 1.00 26.24 91 THR A O 1
ATOM 725 N N . ARG A 1 106 ? 21.664 47.755 79.582 1.00 26.90 92 ARG A N 1
ATOM 726 C CA . ARG A 1 106 ? 20.440 48.391 80.054 1.00 27.52 92 ARG A CA 1
ATOM 727 C C . ARG A 1 106 ? 20.489 49.866 79.694 1.00 23.51 92 ARG A C 1
ATOM 728 O O . ARG A 1 106 ? 21.561 50.435 79.490 1.00 31.82 92 ARG A O 1
ATOM 736 N N . PHE A 1 107 ? 19.315 50.484 79.639 1.00 24.94 93 PHE A N 1
ATOM 737 C CA . PHE A 1 107 ? 19.213 51.930 79.544 1.00 27.94 93 PHE A CA 1
ATOM 738 C C . PHE A 1 107 ? 18.324 52.423 80.678 1.00 31.96 93 PHE A C 1
ATOM 739 O O . PHE A 1 107 ? 17.715 51.632 81.400 1.00 31.08 93 PHE A O 1
ATOM 747 N N . THR A 1 108 ? 18.245 53.747 80.834 1.00 31.91 94 THR A N 1
ATOM 748 C CA . THR A 1 108 ? 17.361 54.310 81.848 1.00 33.24 94 THR A CA 1
ATOM 749 C C . THR A 1 108 ? 15.910 54.320 81.403 1.00 40.96 94 THR A C 1
ATOM 750 O O . THR A 1 108 ? 15.021 54.530 82.229 1.00 35.36 94 THR A O 1
ATOM 754 N N . THR A 1 109 ? 15.654 54.117 80.112 1.00 27.70 95 THR A N 1
ATOM 755 C CA . THR A 1 109 ? 14.307 53.986 79.580 1.00 28.59 95 THR A CA 1
ATOM 756 C C . THR A 1 109 ? 14.293 52.780 78.649 1.00 37.02 95 THR A C 1
ATOM 757 O O . THR A 1 109 ? 15.298 52.075 78.526 1.00 33.35 95 THR A O 1
ATOM 761 N N . ASN A 1 110 ? 13.171 52.537 77.986 1.00 33.27 96 ASN A N 1
ATOM 762 C CA . ASN A 1 110 ? 13.104 51.423 77.058 1.00 35.01 96 ASN A CA 1
ATOM 763 C C . ASN A 1 110 ? 13.989 51.682 75.837 1.00 31.49 96 ASN A C 1
ATOM 764 O O . ASN A 1 110 ? 14.279 52.826 75.471 1.00 28.25 96 ASN A O 1
ATOM 769 N N . ALA A 1 111 ? 14.424 50.596 75.208 1.00 29.76 97 ALA A N 1
ATOM 770 C CA . ALA A 1 111 ? 15.088 50.679 73.915 1.00 30.36 97 ALA A CA 1
ATOM 771 C C . ALA A 1 111 ? 14.069 50.455 72.810 1.00 29.79 97 ALA A C 1
ATOM 772 O O . ALA A 1 111 ? 13.098 49.710 72.969 1.00 31.25 97 ALA A O 1
ATOM 774 N N . ASN A 1 112 ? 14.285 51.119 71.681 1.00 26.72 98 ASN A N 1
ATOM 775 C CA . ASN A 1 112 ? 13.298 51.070 70.621 1.00 25.53 98 ASN A CA 1
ATOM 776 C C . 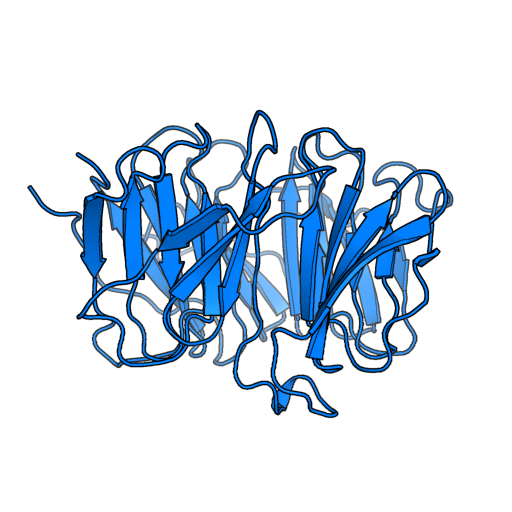ASN A 1 112 ? 13.711 50.168 69.474 1.00 27.73 98 ASN A C 1
ATOM 777 O O . ASN A 1 112 ? 12.858 49.780 68.665 1.00 28.30 98 ASN A O 1
ATOM 782 N N . HIS A 1 113 ? 14.989 49.832 69.389 1.00 22.60 99 HIS A N 1
ATOM 783 C CA . HIS A 1 113 ? 15.454 48.980 68.311 1.00 20.45 99 HIS A CA 1
ATOM 784 C C . HIS A 1 113 ? 16.724 48.295 68.766 1.00 21.35 99 HIS A C 1
ATOM 785 O O . HIS A 1 113 ? 17.568 48.911 69.416 1.00 20.70 99 HIS A O 1
ATOM 792 N N . VAL A 1 114 ? 16.868 47.034 68.390 1.00 20.21 100 VAL A N 1
ATOM 793 C CA . VAL A 1 114 ? 18.124 46.327 68.566 1.00 20.01 100 VAL A CA 1
ATOM 794 C C . VAL A 1 114 ? 18.397 45.550 67.284 1.00 19.82 100 VAL A C 1
ATOM 795 O O . VAL A 1 114 ? 17.475 44.989 66.687 1.00 20.76 100 VAL A O 1
ATOM 799 N N . VAL A 1 115 ? 19.654 45.555 66.842 1.00 20.99 101 VAL A N 1
ATOM 800 C CA . VAL A 1 115 ? 20.058 44.886 65.609 1.00 22.05 101 VAL A CA 1
ATOM 801 C C . VAL A 1 115 ? 21.370 44.153 65.829 1.00 20.50 101 VAL A C 1
ATOM 802 O O . VAL A 1 115 ? 22.202 44.556 66.645 1.00 23.85 101 VAL A O 1
ATOM 806 N N . PHE A 1 116 ? 21.563 43.077 65.068 1.00 21.47 102 PHE A N 1
ATOM 807 C CA . PHE A 1 116 ? 22.852 42.414 64.954 1.00 22.94 102 PHE A CA 1
ATOM 808 C C . PHE A 1 116 ? 23.671 43.028 63.823 1.00 21.64 102 PHE A C 1
ATOM 809 O O . PHE A 1 116 ? 23.124 43.522 62.838 1.00 25.51 102 PHE A O 1
ATOM 817 N N . ASN A 1 117 ? 24.995 42.935 63.947 1.00 24.92 103 ASN A N 1
ATOM 818 C CA . ASN A 1 117 ? 25.865 43.208 62.811 1.00 23.43 103 ASN A CA 1
ATOM 819 C C . ASN A 1 117 ? 25.899 41.996 61.878 1.00 28.54 103 ASN A C 1
ATOM 820 O O . ASN A 1 117 ? 25.208 40.994 62.090 1.00 26.41 103 ASN A O 1
ATOM 825 N N . GLY A 1 118 ? 26.722 42.091 60.829 1.00 28.05 104 GLY A N 1
ATOM 826 C CA . GLY A 1 118 ? 26.656 41.124 59.742 1.00 28.14 104 GLY A CA 1
ATOM 827 C C . GLY A 1 118 ? 27.000 39.702 60.152 1.00 32.84 104 GLY A C 1
ATOM 828 O O . GLY A 1 118 ? 26.368 38.749 59.691 1.00 34.79 104 GLY A O 1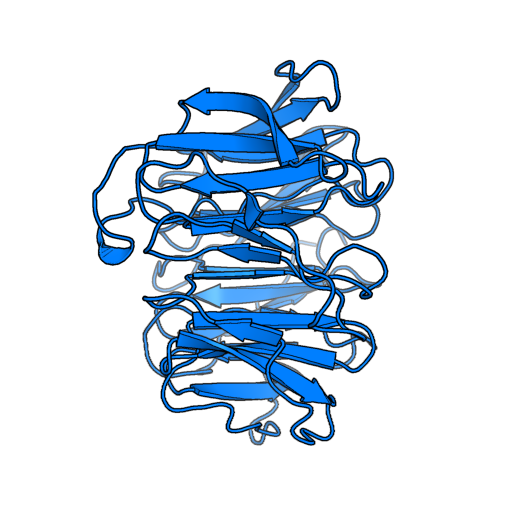
ATOM 829 N N . ASP A 1 119 ? 28.006 39.532 61.011 1.00 30.92 105 ASP A N 1
ATOM 830 C CA . ASP A 1 119 ? 28.419 38.193 61.420 1.00 35.10 105 ASP A CA 1
ATOM 831 C C . ASP A 1 119 ? 27.843 37.769 62.770 1.00 37.53 105 ASP A C 1
ATOM 832 O O . ASP A 1 119 ? 28.212 36.705 63.282 1.00 34.77 105 ASP A O 1
ATOM 837 N N . GLY A 1 120 ? 26.964 38.574 63.362 1.00 29.78 106 GLY A N 1
ATOM 838 C CA . GLY A 1 120 ? 26.292 38.191 64.591 1.00 28.53 106 GLY A CA 1
ATOM 839 C C . GLY A 1 120 ? 27.114 38.284 65.860 1.00 31.35 106 GLY A C 1
ATOM 840 O O . GLY A 1 120 ? 26.696 37.744 66.892 1.00 30.98 106 GLY A O 1
ATOM 841 N N . THR A 1 121 ? 28.269 38.941 65.832 1.00 28.38 107 THR A N 1
ATOM 842 C CA . THR A 1 121 ? 29.084 39.031 67.035 1.00 26.89 107 THR A CA 1
ATOM 843 C C . THR A 1 121 ? 28.799 40.275 67.853 1.00 28.37 107 THR A C 1
ATOM 844 O O . THR A 1 121 ? 29.234 40.355 69.006 1.00 28.74 107 THR A O 1
ATOM 848 N N . LYS A 1 122 ? 28.093 41.246 67.289 1.00 26.18 108 LYS A N 1
ATOM 849 C CA . LYS A 1 122 ? 27.799 42.483 67.991 1.00 25.64 108 LYS A CA 1
ATOM 850 C C . LYS A 1 122 ? 26.326 42.814 67.838 1.00 23.75 108 LYS A C 1
ATOM 851 O O . LYS A 1 122 ? 25.690 42.459 66.840 1.00 24.37 108 LYS A O 1
ATOM 857 N N . ILE A 1 123 ? 25.803 43.512 68.837 1.00 23.21 109 ILE A N 1
ATOM 858 C CA A ILE A 1 123 ? 24.470 44.086 68.723 0.63 20.49 109 ILE A CA 1
ATOM 859 C CA B ILE A 1 123 ? 24.458 44.063 68.861 0.37 20.67 109 ILE A CA 1
ATOM 860 C C . ILE A 1 123 ? 24.577 45.584 68.957 1.00 22.92 109 ILE A C 1
ATOM 861 O O . ILE A 1 123 ? 25.524 46.091 69.564 1.00 24.21 109 ILE A O 1
ATOM 870 N N . ALA A 1 124 ? 23.618 46.306 68.390 1.00 22.86 110 ALA A N 1
ATOM 871 C CA . ALA A 1 124 ? 23.491 47.729 68.666 1.00 22.12 110 ALA A CA 1
ATOM 872 C C . ALA A 1 124 ? 22.061 47.982 69.092 1.00 20.55 110 ALA A C 1
ATOM 873 O O . ALA A 1 124 ? 21.134 47.408 68.529 1.00 22.13 110 ALA A O 1
ATOM 875 N N . ALA A 1 125 ? 21.880 48.854 70.080 1.00 22.56 111 ALA A N 1
ATOM 876 C CA . ALA A 1 125 ? 20.559 49.167 70.581 1.00 21.26 111 ALA A CA 1
ATOM 877 C C . ALA A 1 125 ? 20.447 50.677 70.748 1.00 22.82 111 ALA A C 1
ATOM 878 O O . ALA A 1 125 ? 21.438 51.350 71.042 1.00 23.44 111 ALA A O 1
ATOM 880 N N . GLY A 1 126 ? 19.248 51.197 70.535 1.00 21.28 112 GLY A N 1
ATOM 881 C CA . GLY A 1 126 ? 18.992 52.624 70.690 1.00 23.61 112 GLY A CA 1
ATOM 882 C C . GLY A 1 126 ? 17.790 52.847 71.577 1.00 22.18 112 GLY A C 1
ATOM 883 O O . GLY A 1 126 ? 16.814 52.099 71.515 1.00 23.27 112 GLY A O 1
ATOM 884 N N . SER A 1 127 ? 17.936 53.823 72.411 1.00 22.56 113 SER A N 1
ATOM 885 C CA A SER A 1 127 ? 16.858 54.049 73.415 0.61 24.68 113 SER A CA 1
ATOM 886 C CA B SER A 1 127 ? 17.045 54.121 73.513 0.39 24.74 113 SER A CA 1
ATOM 887 C C . SER A 1 127 ? 16.202 55.530 73.449 1.00 25.16 113 SER A C 1
ATOM 888 O O . SER A 1 127 ? 16.479 56.549 72.784 1.00 22.80 113 SER A O 1
ATOM 893 N N . SER A 1 128 ? 15.165 55.512 74.267 1.00 26.08 114 SER A N 1
ATOM 894 C CA . SER A 1 128 ? 14.458 56.764 74.471 1.00 29.09 114 SER A CA 1
ATOM 895 C C . SER A 1 128 ? 15.184 57.709 75.418 1.00 31.64 114 SER A C 1
ATOM 896 O O . SER A 1 128 ? 14.715 58.834 75.614 1.00 29.62 114 SER A O 1
ATOM 899 N N . ASP A 1 129 ? 16.324 57.311 75.984 1.00 25.71 115 ASP A N 1
ATOM 900 C CA . ASP A 1 129 ? 17.193 58.275 76.645 1.00 28.76 115 ASP A CA 1
ATOM 901 C C . ASP A 1 129 ? 18.283 58.783 75.714 1.00 31.90 115 ASP A C 1
ATOM 902 O O . ASP A 1 129 ? 19.273 59.359 76.180 1.00 28.92 115 ASP A O 1
ATOM 907 N N . PHE A 1 130 ? 18.043 58.643 74.416 1.00 27.75 116 PHE A N 1
ATOM 908 C CA . PHE A 1 130 ? 18.863 59.167 73.336 1.00 27.16 116 PHE A CA 1
ATOM 909 C C . PHE A 1 130 ? 20.197 58.513 73.033 1.00 28.47 116 PHE A C 1
ATOM 910 O O . PHE A 1 130 ? 20.926 58.969 72.217 1.00 26.80 116 PHE A O 1
ATOM 918 N N . LEU A 1 131 ? 20.497 57.436 73.703 1.00 24.63 117 LEU A N 1
ATOM 919 C CA . LEU A 1 131 ? 21.788 56.786 73.542 1.00 24.73 117 LEU A CA 1
ATOM 920 C C . LEU A 1 131 ? 21.731 55.650 72.528 1.00 20.86 117 LEU A C 1
ATOM 921 O O . LEU A 1 131 ? 20.688 55.033 72.316 1.00 25.74 117 LEU A O 1
ATOM 926 N N . VAL A 1 132 ? 22.884 55.365 71.931 1.00 21.78 118 VAL A N 1
ATOM 927 C CA . VAL A 1 132 ? 23.113 54.160 71.142 1.00 22.38 118 VAL A CA 1
ATOM 928 C C . VAL A 1 132 ? 24.274 53.417 71.785 1.00 23.92 118 VAL A C 1
ATOM 929 O O . VAL A 1 132 ? 25.286 54.032 72.138 1.00 27.70 118 VAL A O 1
ATOM 933 N N . LYS A 1 133 ? 24.129 52.106 71.952 1.00 24.92 119 LYS A N 1
ATOM 934 C CA . LYS A 1 133 ? 25.196 51.285 72.509 1.00 23.38 119 LYS A CA 1
ATOM 935 C C . LYS A 1 133 ? 25.460 50.101 71.595 1.00 25.22 119 LYS A C 1
ATOM 936 O O . LYS A 1 133 ? 24.523 49.504 71.064 1.00 22.84 119 LYS A O 1
ATOM 942 N N . ILE A 1 134 ? 26.734 49.778 71.403 1.00 21.75 120 ILE A N 1
ATOM 943 C CA . ILE A 1 134 ? 27.144 48.531 70.768 1.00 20.55 120 ILE A CA 1
ATOM 944 C C . ILE A 1 134 ? 27.702 47.634 71.862 1.00 24.69 120 ILE A C 1
ATOM 945 O O . ILE A 1 134 ? 28.442 48.110 72.728 1.00 25.60 120 ILE A O 1
ATOM 950 N N . VAL A 1 135 ? 27.330 46.352 71.837 1.00 25.25 121 VAL A N 1
ATOM 951 C CA . VAL A 1 135 ? 27.759 45.381 72.845 1.00 27.67 121 VAL A CA 1
ATOM 952 C C . VAL A 1 135 ? 28.233 44.115 72.137 1.00 32.10 121 VAL A C 1
ATOM 953 O O . VAL A 1 135 ? 27.576 43.636 71.205 1.00 27.05 121 VAL A O 1
ATOM 957 N N A ASP A 1 136 ? 29.374 43.587 72.579 0.50 29.89 122 ASP A N 1
ATOM 958 N N B ASP A 1 136 ? 29.372 43.577 72.572 0.50 29.91 122 ASP A N 1
ATOM 959 C CA A ASP A 1 136 ? 29.824 42.273 72.140 0.50 33.27 122 ASP A CA 1
ATOM 960 C CA B ASP A 1 136 ? 29.825 42.286 72.063 0.50 33.25 122 ASP A CA 1
ATOM 961 C C A ASP A 1 136 ? 28.847 41.208 72.623 0.50 35.27 122 ASP A C 1
ATOM 962 C C B ASP A 1 136 ? 28.921 41.183 72.602 0.50 35.30 122 ASP A C 1
ATOM 963 O O A ASP A 1 136 ? 28.548 41.128 73.817 0.50 37.30 122 ASP A O 1
ATOM 964 O O B ASP A 1 136 ? 28.750 41.055 73.819 0.50 36.98 122 ASP A O 1
ATOM 973 N N . VAL A 1 137 ? 28.350 40.383 71.696 1.00 30.03 123 VAL A N 1
ATOM 974 C CA . VAL A 1 137 ? 27.341 39.386 72.077 1.00 32.62 123 VAL A CA 1
ATOM 975 C C . VAL A 1 137 ? 27.920 38.360 73.045 1.00 40.52 123 VAL A C 1
ATOM 976 O O . VAL A 1 137 ? 27.220 37.871 73.941 1.00 43.19 123 VAL A O 1
ATOM 980 N N . MET A 1 138 ? 29.198 38.036 72.901 1.00 36.86 124 MET A N 1
ATOM 981 C CA . MET A 1 138 ? 29.825 37.026 73.736 1.00 44.53 124 MET A CA 1
ATOM 982 C C . MET A 1 138 ? 30.451 37.601 74.999 1.00 52.56 124 MET A C 1
ATOM 983 O O . MET A 1 138 ? 30.845 36.832 75.882 1.00 51.04 124 MET A O 1
ATOM 988 N N . ASP A 1 139 ? 30.536 38.927 75.118 1.00 39.98 125 ASP A N 1
ATOM 989 C CA . ASP A 1 139 ? 31.195 39.553 76.267 1.00 36.71 125 ASP A CA 1
ATOM 990 C C . ASP A 1 139 ? 30.546 40.922 76.485 1.00 38.15 125 ASP A C 1
ATOM 991 O O . ASP A 1 139 ? 31.008 41.934 75.953 1.00 43.40 125 ASP A O 1
ATOM 996 N N . SER A 1 140 ? 29.496 40.942 77.307 1.00 34.26 126 SER A N 1
ATOM 997 C CA . SER A 1 140 ? 28.768 42.176 77.577 1.00 37.17 126 SER A CA 1
ATOM 998 C C . SER A 1 140 ? 29.610 43.231 78.286 1.00 38.20 126 SER A C 1
ATOM 999 O O . SER A 1 140 ? 29.154 44.371 78.415 1.00 39.22 126 SER A O 1
ATOM 1002 N N . SER A 1 141 ? 30.813 42.894 78.754 1.00 38.48 127 SER A N 1
ATOM 1003 C CA . SER A 1 141 ? 31.684 43.922 79.310 1.00 37.53 127 SER A CA 1
ATOM 1004 C C . SER A 1 141 ? 32.304 44.791 78.226 1.00 36.57 127 SER A C 1
ATOM 1005 O O . SER A 1 141 ? 32.815 45.871 78.538 1.00 37.81 127 SER A O 1
ATOM 1008 N N . GLN A 1 142 ? 32.267 44.342 76.970 1.00 37.60 128 GLN A N 1
ATOM 1009 C CA . GLN A 1 142 ? 32.802 45.090 75.836 1.00 40.86 128 GLN A CA 1
ATOM 1010 C C . GLN A 1 142 ? 31.657 45.897 75.242 1.00 39.08 128 GLN A C 1
ATOM 1011 O O . GLN A 1 142 ? 30.828 45.361 74.505 1.00 31.72 128 GLN A O 1
ATOM 1017 N N . GLN A 1 143 ? 31.605 47.184 75.573 1.00 35.11 129 GLN A N 1
ATOM 1018 C CA A GLN A 1 143 ? 30.513 48.052 75.159 0.42 34.81 129 GLN A CA 1
ATOM 1019 C CA B GLN A 1 143 ? 30.515 48.051 75.151 0.58 34.79 129 GLN A CA 1
ATOM 1020 C C . GLN A 1 143 ? 31.081 49.381 74.678 1.00 42.51 129 GLN A C 1
ATOM 1021 O O . GLN A 1 143 ? 32.108 49.848 75.175 1.00 40.23 129 GLN A O 1
ATOM 1032 N N . LYS A 1 144 ? 30.412 49.979 73.690 1.00 29.99 130 LYS A N 1
ATOM 1033 C CA A LYS A 1 144 ? 30.714 51.325 73.213 0.52 35.61 130 LYS A CA 1
ATOM 1034 C CA B LYS A 1 144 ? 30.717 51.335 73.265 0.48 35.57 130 LYS A CA 1
ATOM 1035 C C . LYS A 1 144 ? 29.426 52.135 73.202 1.00 35.25 130 LYS A C 1
ATOM 1036 O O . LYS A 1 144 ? 28.390 51.637 72.758 1.00 30.21 130 LYS A O 1
ATOM 1047 N N . THR A 1 145 ? 29.489 53.375 73.673 1.00 31.23 131 THR A N 1
ATOM 1048 C CA . THR A 1 145 ? 28.319 54.235 73.735 1.00 27.52 131 THR A CA 1
ATOM 1049 C C . THR A 1 145 ? 28.485 55.379 72.743 1.00 30.70 131 THR A C 1
ATOM 1050 O O . THR A 1 145 ? 29.571 55.956 72.626 1.00 28.00 131 THR A O 1
ATOM 1054 N N . PHE A 1 146 ? 27.408 55.690 72.020 1.00 25.77 132 PHE A N 1
ATOM 1055 C CA . PHE A 1 146 ? 27.407 56.724 70.981 1.00 24.97 132 PHE A CA 1
ATOM 1056 C C . PHE A 1 146 ? 26.495 57.846 71.458 1.00 23.93 132 PHE A C 1
ATOM 1057 O O . PHE A 1 146 ? 25.279 57.663 71.584 1.00 25.11 132 PHE A O 1
ATOM 1065 N N . ARG A 1 147 ? 27.086 58.998 71.745 1.00 27.63 133 ARG A N 1
ATOM 1066 C CA A ARG A 1 147 ? 26.388 60.121 72.348 0.53 25.52 133 ARG A CA 1
ATOM 1067 C CA B ARG A 1 147 ? 26.371 60.115 72.340 0.47 25.51 133 ARG A CA 1
ATOM 1068 C C . ARG A 1 147 ? 26.261 61.251 71.338 1.00 25.55 133 ARG A C 1
ATOM 1069 O O . ARG A 1 147 ? 27.226 61.575 70.640 1.00 28.41 133 ARG A O 1
ATOM 1084 N N . GLY A 1 148 ? 25.078 61.848 71.268 1.00 26.75 134 GLY A N 1
ATOM 1085 C CA . GLY A 1 148 ? 24.882 62.943 70.339 1.00 29.03 134 GLY A CA 1
ATOM 1086 C C . GLY A 1 148 ? 23.435 63.208 69.990 1.00 32.37 134 GLY A C 1
ATOM 1087 O O . GLY A 1 148 ? 23.055 64.361 69.769 1.00 31.23 134 GLY A O 1
ATOM 1088 N N . HIS A 1 149 ? 22.612 62.165 69.907 1.00 24.60 135 HIS A N 1
ATOM 1089 C CA . HIS A 1 149 ? 21.206 62.407 69.600 1.00 25.65 135 HIS A CA 1
ATOM 1090 C C . HIS A 1 149 ? 20.560 63.222 70.715 1.00 29.06 135 HIS A C 1
ATOM 1091 O O . HIS A 1 149 ? 20.952 63.138 71.883 1.00 28.93 135 HIS A O 1
ATOM 1098 N N . ASP A 1 150 ? 19.562 64.024 70.346 1.00 24.83 136 ASP A N 1
ATOM 1099 C CA . ASP A 1 150 ? 18.888 64.920 71.281 1.00 30.63 136 ASP A CA 1
ATOM 1100 C C . ASP A 1 150 ? 17.440 64.535 71.522 1.00 33.48 136 ASP A C 1
ATOM 1101 O O . ASP A 1 150 ? 16.689 65.317 72.117 1.00 33.03 136 ASP A O 1
ATOM 1106 N N . ALA A 1 151 ? 17.033 63.353 71.079 1.00 23.11 137 ALA A N 1
ATOM 1107 C CA . ALA A 1 151 ? 15.683 62.849 71.292 1.00 22.62 137 ALA A CA 1
ATOM 1108 C C . ALA A 1 151 ? 15.728 61.343 71.064 1.00 22.13 137 ALA A C 1
ATOM 1109 O O . ALA A 1 151 ? 16.764 60.817 70.636 1.00 26.06 137 ALA A O 1
ATOM 1111 N N . PRO A 1 152 ? 14.643 60.621 71.366 1.00 23.70 138 PRO A N 1
ATOM 1112 C CA . PRO A 1 152 ? 14.706 59.152 71.307 1.00 23.33 138 PRO A CA 1
ATOM 1113 C C . PRO A 1 152 ? 15.249 58.626 69.986 1.00 24.20 138 PRO A C 1
ATOM 1114 O O . PRO A 1 152 ? 14.966 59.164 68.909 1.00 22.45 138 PRO A O 1
ATOM 1118 N N . VAL A 1 153 ? 16.046 57.566 70.084 1.00 22.12 139 VAL A N 1
ATOM 1119 C CA . VAL A 1 153 ? 16.528 56.858 68.898 1.00 20.98 139 VAL A CA 1
ATOM 1120 C C . VAL A 1 153 ? 15.447 55.894 68.426 1.00 24.44 139 VAL A C 1
ATOM 1121 O O . VAL A 1 153 ? 14.902 55.107 69.212 1.00 22.89 139 VAL A O 1
ATOM 1125 N N . LEU A 1 154 ? 15.145 55.939 67.133 1.00 20.26 140 LEU A N 1
ATOM 1126 C CA . LEU A 1 154 ? 14.101 55.110 66.544 1.00 18.68 140 LEU A CA 1
ATOM 1127 C C . LEU A 1 154 ? 14.644 53.806 65.963 1.00 20.27 140 LEU A C 1
ATOM 1128 O O . LEU A 1 154 ? 14.062 52.739 66.189 1.00 20.11 140 LEU A O 1
ATOM 1133 N N . SER A 1 155 ? 15.711 53.890 65.161 1.00 18.39 141 SER A N 1
ATOM 1134 C CA . SER A 1 155 ? 16.143 52.762 64.342 1.00 19.27 141 SER A CA 1
ATOM 1135 C C . SER A 1 155 ? 17.649 52.773 64.168 1.00 19.98 141 SER A C 1
ATOM 1136 O O . SER A 1 155 ? 18.281 53.829 64.177 1.00 21.12 141 SER A O 1
ATOM 1139 N N . LEU A 1 156 ? 18.210 51.576 63.955 1.00 18.99 142 LEU A N 1
ATOM 1140 C CA . LEU A 1 156 ? 19.638 51.384 63.748 1.00 16.85 142 LEU A CA 1
ATOM 1141 C C . LEU A 1 156 ? 19.856 50.473 62.550 1.00 18.64 142 LEU A C 1
ATOM 1142 O O . LEU A 1 156 ? 18.978 49.687 62.191 1.00 20.83 142 LEU A O 1
ATOM 1147 N N . SER A 1 157 ? 21.055 50.558 61.967 1.00 18.35 143 SER A N 1
ATOM 1148 C CA . SER A 1 157 ? 21.471 49.595 60.949 1.00 18.92 143 SER A CA 1
ATOM 1149 C C . SER A 1 157 ? 22.989 49.544 60.874 1.00 22.74 143 SER A C 1
ATOM 1150 O O . SER A 1 157 ? 23.640 50.584 60.771 1.00 21.81 143 SER A O 1
ATOM 1153 N N . PHE A 1 158 ? 23.542 48.330 60.885 1.00 19.54 144 PHE A N 1
ATOM 1154 C CA . PHE A 1 158 ? 24.983 48.113 60.795 1.00 21.08 144 PHE A CA 1
ATOM 1155 C C . PHE A 1 158 ? 25.466 48.107 59.350 1.00 24.21 144 PHE A C 1
ATOM 1156 O O . PHE A 1 158 ? 24.888 47.426 58.501 1.00 24.55 144 PHE A O 1
ATOM 1164 N N . ASP A 1 159 ? 26.561 48.813 59.100 1.00 22.40 145 ASP A N 1
ATOM 1165 C CA . ASP A 1 159 ? 27.331 48.649 57.870 1.00 22.14 145 ASP A CA 1
ATOM 1166 C C . ASP A 1 159 ? 27.855 47.216 57.784 1.00 25.51 145 ASP A C 1
ATOM 1167 O O . ASP A 1 159 ? 28.475 46.732 58.740 1.00 23.64 145 ASP A O 1
ATOM 1172 N N . PRO A 1 160 ? 27.619 46.499 56.681 1.00 23.03 146 PRO A N 1
ATOM 1173 C CA . PRO A 1 160 ? 28.114 45.111 56.601 1.00 26.15 146 PRO A CA 1
ATOM 1174 C C . PRO A 1 160 ? 29.620 45.009 56.653 1.00 27.97 146 PRO A C 1
ATOM 1175 O O . PRO A 1 160 ? 30.153 43.931 56.954 1.00 27.88 146 PRO A O 1
ATOM 1179 N N . LYS A 1 161 ? 30.324 46.090 56.361 1.00 26.04 147 LYS A N 1
ATOM 1180 C CA . LYS A 1 161 ? 31.775 46.108 56.468 1.00 27.01 147 LYS A CA 1
ATOM 1181 C C . LYS A 1 161 ? 32.249 46.356 57.891 1.00 26.53 147 LYS A C 1
ATOM 1182 O O . LYS A 1 161 ? 33.461 46.386 58.124 1.00 28.77 147 LYS A O 1
ATOM 1188 N N . ASP A 1 162 ? 31.325 46.551 58.832 1.00 24.63 148 ASP A N 1
ATOM 1189 C CA . ASP A 1 162 ? 31.622 46.730 60.250 1.00 24.42 148 ASP A CA 1
ATOM 1190 C C . ASP A 1 162 ? 32.411 47.991 60.537 1.00 28.82 148 ASP A C 1
ATOM 1191 O O . ASP A 1 162 ? 33.069 48.078 61.576 1.00 28.04 148 ASP A O 1
ATOM 1196 N N . ILE A 1 163 ? 32.361 48.981 59.649 1.00 24.26 149 ILE A N 1
ATOM 1197 C CA . ILE A 1 163 ? 33.026 50.254 59.918 1.00 23.40 149 ILE A CA 1
ATOM 1198 C C . ILE A 1 163 ? 32.080 51.237 60.583 1.00 24.42 149 ILE A C 1
ATOM 1199 O O . ILE A 1 163 ? 32.465 51.938 61.520 1.00 24.25 149 ILE A O 1
ATOM 1204 N N . PHE A 1 164 ? 30.839 51.296 60.100 1.00 23.24 150 PHE A N 1
ATOM 1205 C CA . PHE A 1 164 ? 29.883 52.328 60.466 1.00 22.02 150 PHE A CA 1
ATOM 1206 C C . PHE A 1 164 ? 28.608 51.732 61.042 1.00 19.90 150 PHE A C 1
ATOM 1207 O O . PHE A 1 164 ? 28.267 50.571 60.810 1.00 22.74 150 PHE A O 1
ATOM 1215 N N . LEU A 1 165 ? 27.887 52.579 61.759 1.00 20.37 151 LEU A N 1
ATOM 1216 C CA . LEU A 1 165 ? 26.565 52.299 62.299 1.00 18.92 151 LEU A CA 1
ATOM 1217 C C . LEU A 1 165 ? 25.690 53.506 61.989 1.00 20.88 151 LEU A C 1
ATOM 1218 O O . LEU A 1 165 ? 26.098 54.638 62.258 1.00 22.93 151 LEU A O 1
ATOM 1223 N N . ALA A 1 166 ? 24.500 53.279 61.430 1.00 19.88 152 ALA A N 1
ATOM 1224 C CA . ALA A 1 166 ? 23.577 54.366 61.136 1.00 23.33 152 ALA A CA 1
ATOM 1225 C C . ALA A 1 166 ? 22.458 54.359 62.166 1.00 23.23 152 ALA A C 1
ATOM 1226 O O . ALA A 1 166 ? 22.046 53.297 62.646 1.00 20.21 152 ALA A O 1
ATOM 1228 N N . SER A 1 167 ? 21.987 55.549 62.531 1.00 19.35 153 SER A N 1
ATOM 1229 C CA . SER A 1 167 ? 20.877 55.671 63.467 1.00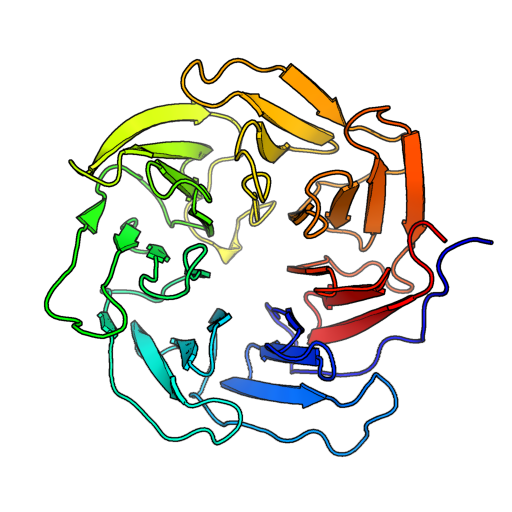 17.77 153 SER A CA 1
ATOM 1230 C C . SER A 1 167 ? 19.909 56.743 62.992 1.00 22.33 153 SER A C 1
ATOM 1231 O O . SER A 1 167 ? 20.312 57.712 62.349 1.00 23.63 153 SER A O 1
ATOM 1234 N N . ALA A 1 168 ? 18.636 56.565 63.333 1.00 20.21 154 ALA A N 1
ATOM 1235 C CA . ALA A 1 168 ? 17.581 57.527 63.030 1.00 22.16 154 ALA A CA 1
ATOM 1236 C C . ALA A 1 168 ? 16.881 57.896 64.330 1.00 18.84 154 ALA A C 1
ATOM 1237 O O . ALA A 1 168 ? 16.660 57.036 65.188 1.00 21.91 154 ALA A O 1
ATOM 1239 N N . SER A 1 169 ? 16.507 59.170 64.471 1.00 20.46 155 SER A N 1
ATOM 1240 C CA . SER A 1 169 ? 16.075 59.669 65.772 1.00 19.14 155 SER A CA 1
ATOM 1241 C C . SER A 1 169 ? 14.908 60.635 65.637 1.00 22.51 155 SER A C 1
ATOM 1242 O O . SER A 1 169 ? 14.734 61.295 64.610 1.00 20.96 155 SER A O 1
ATOM 1245 N N . CYS A 1 170 ? 14.109 60.707 66.705 1.00 24.38 156 CYS A N 1
ATOM 1246 C CA . CYS A 1 170 ? 13.092 61.744 66.860 1.00 22.51 156 CYS A CA 1
ATOM 1247 C C . CYS A 1 170 ? 13.667 63.151 66.818 1.00 22.62 156 CYS A C 1
ATOM 1248 O O . CYS A 1 170 ? 12.892 64.105 66.722 1.00 27.58 156 CYS A O 1
ATOM 1251 N N . ASP A 1 171 ? 14.980 63.318 66.934 1.00 20.78 157 ASP A N 1
ATOM 1252 C CA . ASP A 1 171 ? 15.540 64.664 66.852 1.00 24.49 157 ASP A CA 1
ATOM 1253 C C . ASP A 1 171 ? 15.649 65.153 65.420 1.00 27.32 157 ASP A C 1
ATOM 1254 O O . ASP A 1 171 ? 16.241 66.205 65.188 1.00 27.53 157 ASP A O 1
ATOM 1259 N N . GLY A 1 172 ? 15.129 64.388 64.463 1.00 25.89 158 GLY A N 1
ATOM 1260 C CA . GLY A 1 172 ? 15.098 64.781 63.071 1.00 25.90 158 GLY A CA 1
ATOM 1261 C C . GLY A 1 172 ? 16.286 64.343 62.247 1.00 24.57 158 GLY A C 1
ATOM 1262 O O . GLY A 1 172 ? 16.304 64.597 61.036 1.00 25.37 158 GLY A O 1
ATOM 1263 N N . SER A 1 173 ? 17.282 63.700 62.851 1.00 23.48 159 SER A N 1
ATOM 1264 C CA . SER A 1 173 ? 18.509 63.391 62.142 1.00 20.83 159 SER A CA 1
ATOM 1265 C C . SER A 1 173 ? 18.608 61.898 61.863 1.00 24.50 159 SER A C 1
ATOM 1266 O O . SER A 1 173 ? 18.098 61.061 62.618 1.00 22.08 159 SER A O 1
ATOM 1269 N N . VAL A 1 174 ? 19.274 61.591 60.761 1.00 22.01 160 VAL A N 1
ATOM 1270 C CA . VAL A 1 174 ? 19.875 60.286 60.528 1.00 20.29 160 VAL A CA 1
ATOM 1271 C C . VAL A 1 174 ? 21.370 60.503 60.623 1.00 21.57 160 VAL A C 1
ATOM 1272 O O . VAL A 1 174 ? 21.925 61.336 59.896 1.00 20.87 160 VAL A O 1
ATOM 1276 N N . ARG A 1 175 ? 22.029 59.774 61.515 1.00 21.02 161 ARG A N 1
ATOM 1277 C CA . ARG A 1 175 ? 23.462 59.933 61.685 1.00 19.43 161 ARG A CA 1
ATOM 1278 C C . ARG A 1 175 ? 24.171 58.647 61.305 1.00 24.64 161 ARG A C 1
ATOM 1279 O O . ARG A 1 175 ? 23.614 57.549 61.431 1.00 22.76 161 ARG A O 1
ATOM 1287 N N . VAL A 1 176 ? 25.406 58.798 60.844 1.00 21.41 162 VAL A N 1
ATOM 1288 C CA . VAL A 1 176 ? 26.322 57.682 60.658 1.00 23.29 162 VAL A CA 1
ATOM 1289 C C . VAL A 1 176 ? 27.476 57.863 61.628 1.00 23.81 162 VAL A C 1
ATOM 1290 O O . VAL A 1 176 ? 28.088 58.938 61.686 1.00 25.20 162 VAL A O 1
ATOM 1294 N N . TRP A 1 177 ? 27.782 56.809 62.363 1.00 22.39 163 TRP A N 1
ATOM 1295 C CA . TRP A 1 177 ? 28.832 56.820 63.371 1.00 20.98 163 TRP A CA 1
ATOM 1296 C C . TRP A 1 177 ? 29.987 55.941 62.912 1.00 27.20 163 TRP A C 1
ATOM 1297 O O . TRP A 1 177 ? 29.769 54.892 62.299 1.00 23.29 163 TRP A O 1
ATOM 1308 N N . GLN A 1 178 ? 31.213 56.350 63.223 1.00 24.15 164 GLN A N 1
ATOM 1309 C CA . GLN A 1 178 ? 32.356 55.469 63.048 1.00 23.80 164 GLN A CA 1
ATOM 1310 C C . GLN A 1 178 ? 32.474 54.613 64.302 1.00 25.98 164 GLN A C 1
ATOM 1311 O O . GLN A 1 178 ? 32.598 55.143 65.413 1.00 27.84 164 GLN A O 1
ATOM 1317 N N . ILE A 1 179 ? 32.399 53.293 64.130 1.00 24.53 165 ILE A N 1
ATOM 1318 C CA . ILE A 1 179 ? 32.305 52.413 65.296 1.00 22.08 165 ILE A CA 1
ATOM 1319 C C . ILE A 1 179 ? 33.581 52.488 66.130 1.00 28.57 165 ILE A C 1
ATOM 1320 O O . ILE A 1 179 ? 33.532 52.466 67.365 1.00 30.56 165 ILE A O 1
ATOM 1325 N N . SER A 1 180 ? 34.736 52.633 65.476 1.00 30.11 166 SER A N 1
ATOM 1326 C CA . SER A 1 180 ? 35.997 52.442 66.189 1.00 34.31 166 SER A CA 1
ATOM 1327 C C . SER A 1 180 ? 36.227 53.524 67.240 1.00 41.61 166 SER A C 1
ATOM 1328 O O . SER A 1 180 ? 36.762 53.235 68.316 1.00 37.34 166 SER A O 1
ATOM 1331 N N . ASP A 1 181 ? 35.823 54.767 66.967 1.00 32.46 167 ASP A N 1
ATOM 1332 C CA . ASP A 1 181 ? 36.004 55.842 67.938 1.00 29.98 167 ASP A CA 1
ATOM 1333 C C . ASP A 1 181 ? 34.714 56.521 68.367 1.00 33.46 167 ASP A C 1
ATOM 1334 O O . ASP A 1 181 ? 34.767 57.500 69.123 1.00 30.27 167 ASP A O 1
ATOM 1339 N N . GLN A 1 182 ? 33.597 56.032 67.919 1.00 27.43 168 GLN A N 1
ATOM 1340 C CA . GLN A 1 182 ? 32.334 56.589 68.289 1.00 27.39 168 GLN A CA 1
ATOM 1341 C C . GLN A 1 182 ? 32.107 58.024 67.848 1.00 23.95 168 GLN A C 1
ATOM 1342 O O . GLN A 1 182 ? 31.342 58.712 68.420 1.00 32.21 168 GLN A O 1
ATOM 1348 N N . THR A 1 183 ? 32.778 58.444 66.813 1.00 24.92 169 THR A N 1
ATOM 1349 C CA . THR A 1 183 ? 32.536 59.770 66.271 1.00 27.13 169 THR A CA 1
ATOM 1350 C C . THR A 1 183 ? 31.380 59.728 65.279 1.00 27.93 169 THR A C 1
ATOM 1351 O O . THR A 1 183 ? 31.047 58.685 64.718 1.00 25.50 169 THR A O 1
ATOM 1355 N N . CYS A 1 184 ? 30.764 60.886 65.075 1.00 25.57 170 CYS A N 1
ATOM 1356 C CA . CYS A 1 184 ? 29.698 61.033 64.085 1.00 26.78 170 CYS A CA 1
ATOM 1357 C C . CYS A 1 184 ? 30.313 61.488 62.767 1.00 24.66 170 CYS A C 1
ATOM 1358 O O . CYS A 1 184 ? 30.866 62.591 62.678 1.00 26.16 170 CYS A O 1
ATOM 1361 N N . ALA A 1 185 ? 30.226 60.634 61.743 1.00 23.49 171 ALA A N 1
ATOM 1362 C CA . ALA A 1 185 ? 30.807 60.935 60.439 1.00 27.84 171 ALA A CA 1
ATOM 1363 C C . ALA A 1 185 ? 29.942 61.896 59.634 1.00 25.45 171 ALA A C 1
ATOM 1364 O O . ALA A 1 185 ? 30.465 62.728 58.880 1.00 24.35 171 ALA A O 1
ATOM 1366 N N . ILE A 1 186 ? 28.620 61.777 59.752 1.00 21.66 172 ILE A N 1
ATOM 1367 C CA . ILE A 1 186 ? 27.705 62.652 59.028 1.00 22.92 172 ILE A CA 1
ATOM 1368 C C . ILE A 1 186 ? 26.371 62.609 59.748 1.00 23.50 172 ILE A C 1
ATOM 1369 O O . ILE A 1 186 ? 26.066 61.661 60.470 1.00 22.35 172 ILE A O 1
ATOM 1374 N N . SER A 1 187 ? 25.579 63.655 59.569 1.00 19.01 173 SER A N 1
ATOM 1375 C CA . SER A 1 187 ? 24.203 63.676 60.023 1.00 20.06 173 SER A CA 1
ATOM 1376 C C . SER A 1 187 ? 23.395 64.394 58.953 1.00 23.94 173 SER A C 1
ATOM 1377 O O . SER A 1 187 ? 23.788 65.479 58.514 1.00 22.06 173 SER A O 1
ATOM 1380 N N . TRP A 1 188 ? 22.285 63.786 58.522 1.00 21.29 174 TRP A N 1
ATOM 1381 C CA . TRP A 1 188 ? 21.373 64.412 57.578 1.00 20.51 174 TRP A CA 1
ATOM 1382 C C . TRP A 1 188 ? 20.072 64.767 58.279 1.00 22.98 174 TRP A C 1
ATOM 1383 O O . TRP A 1 188 ? 19.451 63.891 58.901 1.00 19.87 174 TRP A O 1
ATOM 1394 N N . PRO A 1 189 ? 19.614 66.019 58.200 1.00 23.03 175 PRO A N 1
ATOM 1395 C CA . PRO A 1 189 ? 18.367 66.412 58.886 1.00 22.76 175 PRO A CA 1
ATOM 1396 C C . PRO A 1 189 ? 17.122 66.047 58.087 1.00 25.86 175 PRO A C 1
ATOM 1397 O O . PRO A 1 189 ? 16.378 66.903 57.590 1.00 26.42 175 PRO A O 1
ATOM 1401 N N . LEU A 1 190 ? 16.862 64.745 57.955 1.00 24.95 176 LEU A N 1
ATOM 1402 C CA . LEU A 1 190 ? 15.881 64.267 56.983 1.00 22.56 176 LEU A CA 1
ATOM 1403 C C . LEU A 1 190 ? 14.499 64.020 57.559 1.00 23.92 176 LEU A C 1
ATOM 1404 O O . LEU A 1 190 ? 13.543 63.890 56.785 1.00 25.20 176 LEU A O 1
ATOM 1409 N N . LEU A 1 191 ? 14.365 63.938 58.877 1.00 20.95 177 LEU A N 1
ATOM 1410 C CA . LEU A 1 191 ? 13.146 63.467 59.509 1.00 20.68 177 LEU A CA 1
ATOM 1411 C C . LEU A 1 191 ? 12.457 64.598 60.257 1.00 23.50 177 LEU A C 1
ATOM 1412 O O . LEU A 1 191 ? 13.075 65.601 60.617 1.00 25.06 177 LEU A O 1
ATOM 1417 N N . GLN A 1 192 ? 11.169 64.416 60.501 1.00 25.17 178 GLN A N 1
ATOM 1418 C CA . GLN A 1 192 ? 10.447 65.367 61.327 1.00 30.74 178 GLN A CA 1
ATOM 1419 C C . GLN A 1 192 ? 10.841 65.186 62.785 1.00 35.16 178 GLN A C 1
ATOM 1420 O O . GLN A 1 192 ? 11.182 64.087 63.225 1.00 31.75 178 GLN A O 1
ATOM 1426 N N . LYS A 1 193 ? 10.833 66.288 63.529 1.00 33.14 179 LYS A N 1
ATOM 1427 C CA . LYS A 1 193 ? 11.213 66.268 64.934 1.00 28.36 179 LYS A CA 1
ATOM 1428 C C . LYS A 1 193 ? 10.002 65.977 65.806 1.00 36.77 179 LYS A C 1
ATOM 1429 O O . LYS A 1 193 ? 8.894 66.442 65.528 1.00 34.59 179 LYS A O 1
ATOM 1435 N N . CYS A 1 194 ? 10.223 65.220 66.876 1.00 30.53 180 CYS A N 1
ATOM 1436 C CA . CYS A 1 194 ? 9.195 65.025 67.889 1.00 33.54 180 CYS A CA 1
ATOM 1437 C C . CYS A 1 194 ? 9.894 64.630 69.178 1.00 30.88 180 CYS A C 1
ATOM 1438 O O . CYS A 1 194 ? 11.098 64.371 69.198 1.00 30.37 180 CYS A O 1
ATOM 1441 N N . ASN A 1 195 ? 9.127 64.616 70.267 1.00 38.17 181 ASN A N 1
ATOM 1442 C CA . ASN A 1 195 ? 9.707 64.376 71.580 1.00 36.04 181 ASN A CA 1
ATOM 1443 C C . ASN A 1 195 ? 9.664 62.915 71.989 1.00 28.63 181 ASN A C 1
ATOM 1444 O O . ASN A 1 195 ? 10.564 62.458 72.697 1.00 35.99 181 ASN A O 1
ATOM 1449 N N . ASP A 1 196 ? 8.645 62.179 71.565 1.00 37.69 182 ASP A N 1
ATOM 1450 C CA . ASP A 1 196 ? 8.426 60.812 72.013 1.00 41.16 182 ASP A CA 1
ATOM 1451 C C . ASP A 1 196 ? 8.212 59.917 70.806 1.00 40.01 182 ASP A C 1
ATOM 1452 O O . ASP A 1 196 ? 7.667 60.349 69.789 1.00 35.20 182 ASP A O 1
ATOM 1457 N N . VAL A 1 197 ? 8.632 58.655 70.940 1.00 33.87 183 VAL A N 1
ATOM 1458 C CA . VAL A 1 197 ? 8.500 57.687 69.853 1.00 33.05 183 VAL A CA 1
ATOM 1459 C C . VAL A 1 197 ? 7.055 57.562 69.403 1.00 36.03 183 VAL A C 1
ATOM 1460 O O . VAL A 1 197 ? 6.783 57.364 68.214 1.00 34.57 183 VAL A O 1
ATOM 1464 N N . ILE A 1 198 ? 6.107 57.685 70.335 1.00 34.16 184 ILE A N 1
ATOM 1465 C CA . ILE A 1 198 ? 4.697 57.535 69.995 1.00 46.18 184 ILE A CA 1
ATOM 1466 C C . ILE A 1 198 ? 4.235 58.622 69.031 1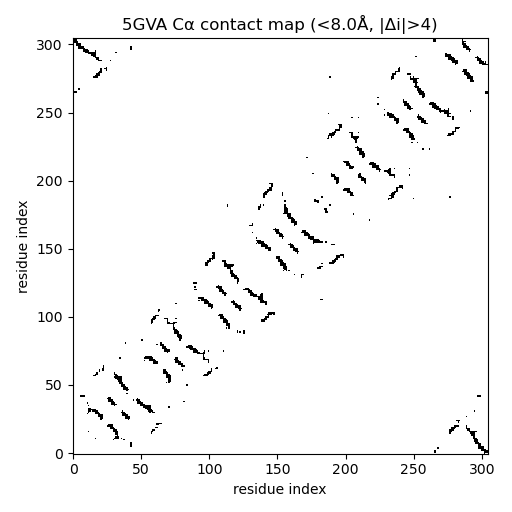.00 39.23 184 ILE A C 1
ATOM 1467 O O . ILE A 1 198 ? 3.263 58.425 68.296 1.00 46.27 184 ILE A O 1
ATOM 1472 N N . ASN A 1 199 ? 4.923 59.764 69.002 1.00 35.97 185 ASN A N 1
ATOM 1473 C CA . ASN A 1 199 ? 4.561 60.874 68.133 1.00 40.25 185 ASN A CA 1
ATOM 1474 C C . ASN A 1 199 ? 5.243 60.824 66.774 1.00 40.45 185 ASN A C 1
ATOM 1475 O O . ASN A 1 199 ? 4.951 61.675 65.927 1.00 36.26 185 ASN A O 1
ATOM 1480 N N . ALA A 1 200 ? 6.155 59.878 66.551 1.00 32.50 186 ALA A N 1
ATOM 1481 C CA . ALA A 1 200 ? 6.924 59.868 65.312 1.00 31.65 186 ALA A CA 1
ATOM 1482 C C . ALA A 1 200 ? 6.013 59.570 64.127 1.00 33.63 186 ALA A C 1
ATOM 1483 O O . ALA A 1 200 ? 5.195 58.649 64.180 1.00 38.79 186 ALA A O 1
ATOM 1485 N N . LYS A 1 201 ? 6.144 60.370 63.066 1.00 38.55 187 LYS A N 1
ATOM 1486 C CA . LYS A 1 201 ? 5.395 60.112 61.837 1.00 42.49 187 LYS A CA 1
ATOM 1487 C C . LYS A 1 201 ? 5.767 58.756 61.249 1.00 38.57 187 LYS A C 1
ATOM 1488 O O . LYS A 1 201 ? 4.909 58.027 60.740 1.00 40.64 187 LYS A O 1
ATOM 1494 N N . SER A 1 202 ? 6.943 58.227 61.240 1.00 30.00 188 SER A N 1
ATOM 1495 C CA . SER A 1 202 ? 7.720 57.141 60.711 1.00 30.00 188 SER A CA 1
ATOM 1496 C C . SER A 1 202 ? 8.718 56.729 61.775 1.00 30.00 188 SER A C 1
ATOM 1497 O O . SER A 1 202 ? 9.066 57.525 62.579 1.00 30.00 188 SER A O 1
ATOM 1500 N N . ILE A 1 203 ? 8.903 55.419 61.796 1.00 24.95 189 ILE A N 1
ATOM 1501 C CA . ILE A 1 203 ? 10.004 54.941 62.630 1.00 20.31 189 ILE A CA 1
ATOM 1502 C C . ILE A 1 203 ? 11.314 54.916 61.860 1.00 21.46 189 ILE A C 1
ATOM 1503 O O . ILE A 1 203 ? 12.367 54.643 62.448 1.00 22.55 189 ILE A O 1
ATOM 1508 N N . CYS A 1 204 ? 11.287 55.263 60.575 1.00 20.00 190 CYS A N 1
ATOM 1509 C CA . CYS A 1 204 ? 12.466 55.328 59.712 1.00 20.68 190 CYS A CA 1
ATOM 1510 C C . CYS A 1 204 ? 13.397 54.136 59.926 1.00 22.65 190 CYS A C 1
ATOM 1511 O O . CYS A 1 204 ? 14.560 54.277 60.311 1.00 18.27 190 CYS A O 1
ATOM 1514 N N . ARG A 1 205 ? 12.875 52.942 59.643 1.00 20.92 191 ARG A N 1
ATOM 1515 C CA A ARG A 1 205 ? 13.674 51.718 59.740 0.68 20.34 191 ARG A CA 1
ATOM 1516 C CA B ARG A 1 205 ? 13.671 51.716 59.736 0.32 20.40 191 ARG A CA 1
ATOM 1517 C C . ARG A 1 205 ? 14.547 51.610 58.491 1.00 24.22 191 ARG A C 1
ATOM 1518 O O . ARG A 1 205 ? 14.245 50.897 57.528 1.00 21.69 191 ARG A O 1
ATOM 1533 N N . LEU A 1 206 ? 15.659 52.340 58.519 1.00 19.27 192 LEU A N 1
ATOM 1534 C CA . LEU A 1 206 ? 16.622 52.435 57.436 1.00 19.51 192 LEU A CA 1
ATOM 1535 C C . LEU A 1 206 ? 17.490 51.172 57.360 1.00 23.76 192 LEU A C 1
ATOM 1536 O O . LEU A 1 206 ? 17.501 50.336 58.272 1.00 22.75 192 LEU A O 1
ATOM 1541 N N . ALA A 1 207 ? 18.227 51.021 56.255 1.00 23.12 193 ALA A N 1
ATOM 1542 C CA . ALA A 1 207 ? 19.014 49.799 56.112 1.00 20.67 193 ALA A CA 1
ATOM 1543 C C . ALA A 1 207 ? 20.209 49.980 55.188 1.00 24.56 193 ALA A C 1
ATOM 1544 O O . ALA A 1 207 ? 20.073 50.500 54.067 1.00 20.58 193 ALA A O 1
ATOM 1546 N N A TRP A 1 208 ? 21.378 49.541 55.661 0.50 23.08 194 TRP A N 1
ATOM 1547 N N B TRP A 1 208 ? 21.363 49.507 55.645 0.50 23.10 194 TRP A N 1
ATOM 1548 C CA A TRP A 1 208 ? 22.563 49.465 54.818 0.50 23.87 194 TRP A CA 1
ATOM 1549 C CA B TRP A 1 208 ? 22.570 49.491 54.839 0.50 23.88 194 TRP A CA 1
ATOM 1550 C C A TRP A 1 208 ? 22.408 48.382 53.765 0.50 25.73 194 TRP A C 1
ATOM 1551 C C B TRP A 1 208 ? 22.512 48.359 53.816 0.50 25.71 194 TRP A C 1
ATOM 1552 O O A TRP A 1 208 ? 21.851 47.314 54.026 0.50 25.36 194 TRP A O 1
ATOM 1553 O O B TRP A 1 208 ? 22.067 47.253 54.128 0.50 24.99 194 TRP A O 1
ATOM 1574 N N . GLN A 1 209 ? 22.952 48.649 52.585 1.00 24.11 195 GLN A N 1
ATOM 1575 C CA . GLN A 1 209 ? 23.016 47.630 51.549 1.00 23.22 195 GLN A CA 1
ATOM 1576 C C . GLN A 1 209 ? 23.885 46.451 52.004 1.00 32.75 195 GLN A C 1
ATOM 1577 O O . GLN A 1 209 ? 24.977 46.658 52.543 1.00 30.81 195 GLN A O 1
ATOM 1583 N N . PRO A 1 210 ? 23.445 45.210 51.755 1.00 26.14 196 PRO A N 1
ATOM 1584 C CA . PRO A 1 210 ? 24.040 44.031 52.416 1.00 29.14 196 PRO A CA 1
ATOM 1585 C C . PRO A 1 210 ? 25.500 43.736 52.155 1.00 43.74 196 PRO A C 1
ATOM 1586 O O . PRO A 1 210 ? 26.179 43.266 53.070 1.00 75.43 196 PRO A O 1
ATOM 1590 N N . LYS A 1 211 ? 25.996 43.867 50.944 1.00 35.78 197 LYS A N 1
ATOM 1591 C CA . LYS A 1 211 ? 27.257 43.158 50.737 1.00 46.62 197 LYS A CA 1
ATOM 1592 C C . LYS A 1 211 ? 28.428 44.123 50.719 1.00 29.98 197 LYS A C 1
ATOM 1593 O O . LYS A 1 211 ? 29.251 44.153 51.640 1.00 36.45 197 LYS A O 1
ATOM 1599 N N . SER A 1 212 ? 28.502 44.910 49.655 1.00 37.76 198 SER A N 1
ATOM 1600 C CA . SER A 1 212 ? 29.458 45.996 49.582 1.00 38.29 198 SER A CA 1
ATOM 1601 C C . SER A 1 212 ? 29.181 47.076 50.616 1.00 42.41 198 SER A C 1
ATOM 1602 O O . SER A 1 212 ? 30.103 47.805 50.999 1.00 33.23 198 SER A O 1
ATOM 1605 N N . GLY A 1 213 ? 27.940 47.197 51.078 1.00 32.20 199 GLY A N 1
ATOM 1606 C CA . GLY A 1 213 ? 27.577 48.339 51.891 1.00 27.36 199 GLY A CA 1
ATOM 1607 C C . GLY A 1 213 ? 27.772 49.655 51.179 1.00 25.17 199 GLY A C 1
ATOM 1608 O O . GLY A 1 213 ? 27.978 50.681 51.835 1.00 26.09 199 GLY A O 1
ATOM 1609 N N . LYS A 1 214 ? 27.706 49.660 49.841 1.00 27.48 200 LYS A N 1
ATOM 1610 C CA A LYS A 1 214 ? 27.971 50.889 49.097 0.42 26.66 200 LYS A CA 1
ATOM 1611 C CA B LYS A 1 214 ? 27.976 50.888 49.104 0.58 26.60 200 LYS A CA 1
ATOM 1612 C C . LYS A 1 214 ? 26.923 51.951 49.389 1.00 21.92 200 LYS A C 1
ATOM 1613 O O . LYS A 1 214 ? 27.244 53.143 49.460 1.00 26.71 200 LYS A O 1
ATOM 1624 N N . LEU A 1 215 ? 25.662 51.540 49.560 1.00 20.31 201 LEU A N 1
ATOM 1625 C CA . LEU A 1 215 ? 24.557 52.469 49.739 1.00 20.42 201 LEU A CA 1
ATOM 1626 C C . LEU A 1 215 ? 23.920 52.285 51.105 1.00 20.04 201 LEU A C 1
ATOM 1627 O O . LEU A 1 215 ? 23.819 51.167 51.605 1.00 22.37 201 LEU A O 1
ATOM 1632 N N . LEU A 1 216 ? 23.450 53.388 51.670 1.00 20.86 202 LEU A N 1
ATOM 1633 C CA . LEU A 1 216 ? 22.561 53.376 52.824 1.00 19.41 202 LEU A CA 1
ATOM 1634 C C . LEU A 1 216 ? 21.197 53.859 52.351 1.00 23.05 202 LEU A C 1
ATOM 1635 O O . LEU A 1 216 ? 21.091 54.951 51.780 1.00 22.13 202 LEU A O 1
ATOM 1640 N N . ALA A 1 217 ? 20.159 53.061 52.594 1.00 19.80 203 ALA A N 1
ATOM 1641 C CA . ALA A 1 217 ? 18.809 53.375 52.143 1.00 21.72 203 ALA A CA 1
ATOM 1642 C C . ALA A 1 217 ? 17.995 53.944 53.292 1.00 24.41 203 ALA A C 1
ATOM 1643 O O . ALA A 1 217 ? 17.859 53.303 54.339 1.00 19.57 203 ALA A O 1
ATOM 1645 N N . ILE A 1 218 ? 17.409 55.121 53.077 1.00 17.52 204 ILE A N 1
ATOM 1646 C CA . ILE A 1 218 ? 16.662 55.823 54.110 1.00 19.92 204 ILE A CA 1
ATOM 1647 C C . ILE A 1 218 ? 15.264 56.145 53.598 1.00 22.56 204 ILE A C 1
ATOM 1648 O O . ILE A 1 218 ? 15.122 56.907 52.637 1.00 22.99 204 ILE A O 1
ATOM 1653 N N . PRO A 1 219 ? 14.197 55.631 54.219 1.00 22.09 205 PRO A N 1
ATOM 1654 C CA . PRO A 1 219 ? 12.842 56.061 53.839 1.00 22.89 205 PRO A CA 1
ATOM 1655 C C . PRO A 1 219 ? 12.579 57.470 54.352 1.00 25.18 205 PRO A C 1
ATOM 1656 O O . PRO A 1 219 ? 12.735 57.751 55.540 1.00 22.34 205 PRO A O 1
ATOM 1660 N N . VAL A 1 220 ? 12.224 58.371 53.437 1.00 19.82 206 VAL A N 1
ATOM 1661 C CA . VAL A 1 220 ? 11.991 59.777 53.758 1.00 22.66 206 VAL A CA 1
ATOM 1662 C C . VAL A 1 220 ? 10.762 60.199 52.973 1.00 24.34 206 VAL A C 1
ATOM 1663 O O . VAL A 1 220 ? 10.777 60.147 51.738 1.00 23.00 206 VAL A O 1
ATOM 1667 N N . GLU A 1 221 ? 9.702 60.590 53.682 1.00 27.59 207 GLU A N 1
ATOM 1668 C CA A GLU A 1 221 ? 8.405 60.928 53.072 0.58 30.63 207 GLU A CA 1
ATOM 1669 C CA B GLU A 1 221 ? 8.401 60.923 53.079 0.42 30.63 207 GLU A CA 1
ATOM 1670 C C . GLU A 1 221 ? 8.018 59.774 52.146 1.00 29.91 207 GLU A C 1
ATOM 1671 O O . GLU A 1 221 ? 8.030 58.618 52.580 1.00 23.80 207 GLU A O 1
ATOM 1682 N N . LYS A 1 222 ? 7.707 60.029 50.881 1.00 23.98 208 LYS A N 1
ATOM 1683 C CA . LYS A 1 222 ? 7.204 58.982 49.996 1.00 25.79 208 LYS A CA 1
ATOM 1684 C C . LYS A 1 222 ? 8.290 58.324 49.166 1.00 24.54 208 LYS A C 1
ATOM 1685 O O . LYS A 1 222 ? 7.977 57.653 48.173 1.00 24.80 208 LYS A O 1
ATOM 1691 N N . SER A 1 223 ? 9.560 58.513 49.518 1.00 20.42 209 SER A N 1
ATOM 1692 C CA . SER A 1 223 ? 10.645 57.975 48.712 1.00 18.40 209 SER A CA 1
ATOM 1693 C C . SER A 1 223 ? 11.635 57.226 49.591 1.00 21.74 209 SER A C 1
ATOM 1694 O O . SER A 1 223 ? 11.651 57.396 50.810 1.00 22.84 209 SER A O 1
ATOM 1697 N N . VAL A 1 224 ? 12.462 56.405 48.947 1.00 21.97 210 VAL A N 1
ATOM 1698 C CA . VAL A 1 224 ? 13.664 55.848 49.566 1.00 22.14 210 VAL A CA 1
ATOM 1699 C C . VAL A 1 224 ? 14.856 56.621 49.026 1.00 24.71 210 VAL A C 1
ATOM 1700 O O . VAL A 1 224 ? 15.079 56.667 47.811 1.00 24.02 210 VAL A O 1
ATOM 1704 N N . LYS A 1 225 ? 15.619 57.245 49.916 1.00 18.73 211 LYS A N 1
ATOM 1705 C CA . LYS A 1 225 ? 16.806 57.994 49.518 1.00 21.38 211 LYS A CA 1
ATOM 1706 C C . LYS A 1 225 ? 18.027 57.105 49.688 1.00 24.82 211 LYS A C 1
ATOM 1707 O O . LYS A 1 225 ? 18.201 56.473 50.738 1.00 25.75 211 LYS A O 1
ATOM 1713 N N . LEU A 1 226 ? 18.877 57.071 48.672 1.00 21.23 212 LEU A N 1
ATOM 1714 C CA . LEU A 1 226 ? 20.080 56.248 48.688 1.00 23.34 212 LEU A CA 1
ATOM 1715 C C . LEU A 1 226 ? 21.300 57.157 48.762 1.00 29.17 212 LEU A C 1
ATOM 1716 O O . LEU A 1 226 ? 21.516 57.981 47.866 1.00 24.14 212 LEU A O 1
ATOM 1721 N N . TYR A 1 227 ? 22.089 57.001 49.828 1.00 23.73 213 TYR A N 1
ATOM 1722 C CA . TYR A 1 227 ? 23.327 57.737 50.029 1.00 24.75 213 TYR A CA 1
ATOM 1723 C C . TYR A 1 227 ? 24.516 56.794 49.957 1.00 26.29 213 TYR A C 1
ATOM 1724 O O . TYR A 1 227 ? 24.435 55.626 50.356 1.00 24.34 213 TYR A O 1
ATOM 1733 N N . ARG A 1 228 ? 25.631 57.313 49.450 1.00 24.19 214 ARG A N 1
ATOM 1734 C CA . ARG A 1 228 ? 26.843 56.533 49.256 1.00 22.62 214 ARG A CA 1
ATOM 1735 C C . ARG A 1 228 ? 27.734 56.611 50.495 1.00 25.37 214 ARG A C 1
ATOM 1736 O O . ARG A 1 228 ? 27.875 57.672 51.106 1.00 26.49 214 ARG A O 1
ATOM 1744 N N . ARG A 1 229 ? 28.341 55.484 50.843 1.00 24.33 215 ARG A N 1
ATOM 1745 C CA . ARG A 1 229 ? 29.228 55.426 51.997 1.00 30.66 215 ARG A CA 1
ATOM 1746 C C . ARG A 1 229 ? 30.461 56.303 51.791 1.00 32.05 215 ARG A C 1
ATOM 1747 O O . ARG A 1 229 ? 30.868 56.587 50.658 1.00 30.18 215 ARG A O 1
ATOM 1755 N N . GLU A 1 230 ? 31.025 56.749 52.923 1.00 28.41 216 GLU A N 1
ATOM 1756 C CA A GLU A 1 230 ? 32.288 57.484 53.013 0.54 30.02 216 GLU A CA 1
ATOM 1757 C CA B GLU A 1 230 ? 32.288 57.478 53.012 0.46 30.03 216 GLU A CA 1
ATOM 1758 C C . GLU A 1 230 ? 32.171 58.904 52.480 1.00 34.56 216 GLU A C 1
ATOM 1759 O O . GLU A 1 230 ? 32.575 59.854 53.157 1.00 31.07 216 GLU A O 1
ATOM 1770 N N . SER A 1 231 ? 31.616 59.084 51.275 1.00 30.17 217 SER A N 1
ATOM 1771 C CA . SER A 1 231 ? 31.367 60.444 50.829 1.00 27.75 217 SER A CA 1
ATOM 1772 C C . SER A 1 231 ? 30.069 61.003 51.388 1.00 27.84 217 SER A C 1
ATOM 1773 O O . SER A 1 231 ? 29.946 62.225 51.518 1.00 29.52 217 SER A O 1
ATOM 1776 N N . TRP A 1 232 ? 29.112 60.134 51.746 1.00 27.43 218 TRP A N 1
ATOM 1777 C CA . TRP A 1 232 ? 27.795 60.517 52.248 1.00 28.35 218 TRP A CA 1
ATOM 1778 C C . TRP A 1 232 ? 26.998 61.332 51.228 1.00 22.22 218 TRP A C 1
ATOM 1779 O O . TRP A 1 232 ? 26.128 62.139 51.592 1.00 28.22 218 TRP A O 1
ATOM 1790 N N . SER A 1 233 ? 27.304 61.155 49.957 1.00 29.05 219 SER A N 1
ATOM 1791 C CA . SER A 1 233 ? 26.621 61.897 48.907 1.00 32.67 219 SER A CA 1
ATOM 1792 C C . SER A 1 233 ? 25.303 61.226 48.547 1.00 26.29 219 SER A C 1
ATOM 1793 O O . SER A 1 233 ? 25.171 60.000 48.597 1.00 33.15 219 SER A O 1
ATOM 1796 N N . HIS A 1 234 ? 24.323 62.040 48.175 1.00 26.33 220 HIS A N 1
ATOM 1797 C CA . HIS A 1 234 ? 23.068 61.498 47.686 1.00 23.28 220 HIS A CA 1
ATOM 1798 C C . HIS A 1 234 ? 23.271 60.886 46.301 1.00 32.39 220 HIS A C 1
ATOM 1799 O O . HIS A 1 234 ? 23.819 61.537 45.400 1.00 25.89 220 HIS A O 1
ATOM 1806 N N . GLN A 1 235 ? 22.830 59.637 46.124 1.00 24.75 221 GLN A N 1
ATOM 1807 C CA . GLN A 1 235 ? 22.983 58.983 44.824 1.00 22.52 221 GLN A CA 1
ATOM 1808 C C . GLN A 1 235 ? 21.731 59.142 43.964 1.00 23.83 221 GLN A C 1
ATOM 1809 O O . GLN A 1 235 ? 21.798 59.685 42.860 1.00 21.91 221 GLN A O 1
ATOM 1815 N N . PHE A 1 236 ? 20.597 58.661 44.455 1.00 22.51 222 PHE A N 1
ATOM 1816 C CA . PHE A 1 236 ? 19.326 58.826 43.761 1.00 23.12 222 PHE A CA 1
ATOM 1817 C C . PHE A 1 236 ? 18.228 58.444 44.739 1.00 23.38 222 PHE A C 1
ATOM 1818 O O . PHE A 1 236 ? 18.492 57.913 45.820 1.00 22.69 222 PHE A O 1
ATOM 1826 N N . ASP A 1 237 ? 16.986 58.711 44.346 1.00 21.12 223 ASP A N 1
ATOM 1827 C CA . ASP A 1 237 ? 15.824 58.307 45.127 1.00 23.95 223 ASP A CA 1
ATOM 1828 C C . ASP A 1 237 ? 15.047 57.226 44.383 1.00 24.23 223 ASP A C 1
ATOM 1829 O O . ASP A 1 237 ? 15.025 57.194 43.149 1.00 24.47 223 ASP A O 1
ATOM 1834 N N . LEU A 1 238 ? 14.390 56.354 45.137 1.00 21.74 224 LEU A N 1
ATOM 1835 C CA . LEU A 1 238 ? 13.402 55.431 44.582 1.00 23.03 224 LEU A CA 1
ATOM 1836 C C . LEU A 1 238 ? 12.021 55.944 44.952 1.00 26.84 224 LEU A C 1
ATOM 1837 O O . LEU A 1 238 ? 11.737 56.186 46.130 1.00 21.34 224 LEU A O 1
ATOM 1842 N N . SER A 1 239 ? 11.165 56.114 43.950 1.00 24.99 225 SER A N 1
ATOM 1843 C CA . SE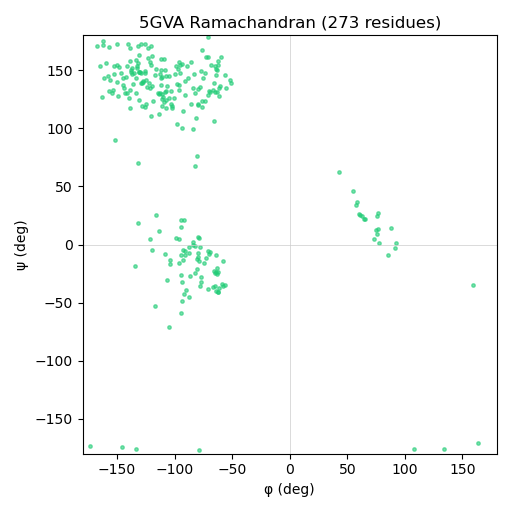R A 1 239 ? 9.843 56.678 44.157 1.00 27.66 225 SER A CA 1
ATOM 1844 C C . SER A 1 239 ? 8.849 55.889 43.317 1.00 22.69 225 SER A C 1
ATOM 1845 O O . SER A 1 239 ? 9.230 55.072 42.473 1.00 26.93 225 SER A O 1
ATOM 1848 N N . ASP A 1 240 ? 7.566 56.130 43.562 1.00 25.52 226 ASP A N 1
ATOM 1849 C CA . ASP A 1 240 ? 6.533 55.437 42.805 1.00 25.76 226 ASP A CA 1
ATOM 1850 C C . ASP A 1 240 ? 5.210 56.174 42.920 1.00 28.47 226 ASP A C 1
ATOM 1851 O O . ASP A 1 240 ? 4.875 56.685 43.988 1.00 22.48 226 ASP A O 1
ATOM 1856 N N . ASN A 1 241 ? 4.445 56.191 41.819 1.00 24.51 227 ASN A N 1
ATOM 1857 C CA . ASN A 1 241 ? 3.173 56.910 41.815 1.00 25.07 227 ASN A CA 1
ATOM 1858 C C . ASN A 1 241 ? 2.183 56.325 42.809 1.00 23.49 227 ASN A C 1
ATOM 1859 O O . ASN A 1 241 ? 1.285 57.036 43.277 1.00 27.24 227 ASN A O 1
ATOM 1864 N N . PHE A 1 242 ? 2.316 55.040 43.142 1.00 25.01 228 PHE A N 1
ATOM 1865 C CA . PHE A 1 242 ? 1.398 54.401 44.076 1.00 25.28 228 PHE A CA 1
ATOM 1866 C C . PHE A 1 242 ? 1.706 54.703 45.544 1.00 25.06 228 PHE A C 1
ATOM 1867 O O . PHE A 1 242 ? 0.889 54.366 46.400 1.00 26.55 228 PHE A O 1
ATOM 1875 N N . ILE A 1 243 ? 2.845 55.305 45.869 1.00 26.59 229 ILE A N 1
ATOM 1876 C CA . ILE A 1 243 ? 3.130 55.623 47.270 1.00 24.00 229 ILE A CA 1
ATOM 1877 C C . ILE A 1 243 ? 2.400 56.914 47.622 1.00 26.47 229 ILE A C 1
ATOM 1878 O O . ILE A 1 243 ? 2.780 57.993 47.168 1.00 31.81 229 ILE A O 1
ATOM 1883 N N . SER A 1 244 ? 1.356 56.807 48.439 1.00 26.18 230 SER A N 1
ATOM 1884 C CA . SER A 1 244 ? 0.568 57.968 48.814 1.00 34.58 230 SER A CA 1
ATOM 1885 C C . SER A 1 244 ? 0.767 58.400 50.257 1.00 36.63 230 SER A C 1
ATOM 1886 O O . SER A 1 244 ? 0.260 59.459 50.639 1.00 31.37 230 SER A O 1
ATOM 1889 N N . GLN A 1 245 ? 1.473 57.613 51.067 1.00 26.80 231 GLN A N 1
ATOM 1890 C CA A GLN A 1 245 ? 1.731 57.962 52.457 0.56 28.25 231 GLN A CA 1
ATOM 1891 C CA B GLN A 1 245 ? 1.723 57.939 52.464 0.44 28.31 231 GLN A CA 1
ATOM 1892 C C . GLN A 1 245 ? 3.164 57.578 52.802 1.00 27.60 231 GLN A C 1
ATOM 1893 O O . GLN A 1 245 ? 3.806 56.795 52.101 1.00 25.14 231 GLN A O 1
ATOM 1904 N N . THR A 1 246 ? 3.659 58.157 53.892 1.00 24.33 232 THR A N 1
ATOM 1905 C CA . THR A 1 246 ? 5.068 58.045 54.262 1.00 26.31 232 THR A CA 1
ATOM 1906 C C . THR A 1 246 ? 5.559 56.599 54.285 1.00 24.73 232 THR A C 1
ATOM 1907 O O . THR A 1 246 ? 4.867 55.696 54.759 1.00 24.72 232 THR A O 1
ATOM 1911 N N . LEU A 1 247 ? 6.775 56.397 53.776 1.00 23.96 233 LEU A N 1
ATOM 1912 C CA . LEU A 1 247 ? 7.460 55.115 53.900 1.00 21.33 233 LEU A CA 1
ATOM 1913 C C . LEU A 1 247 ? 8.058 54.965 55.300 1.00 23.50 233 LEU A C 1
ATOM 1914 O O . LEU A 1 247 ? 8.693 55.886 55.826 1.00 22.98 233 LEU A O 1
ATOM 1919 N N . ASN A 1 248 ? 7.871 53.780 55.881 1.00 20.82 234 ASN A N 1
ATOM 1920 C CA . ASN A 1 248 ? 8.186 53.496 57.279 1.00 21.81 234 ASN A CA 1
ATOM 1921 C C . ASN A 1 248 ? 9.426 52.629 57.456 1.00 23.74 234 ASN A C 1
ATOM 1922 O O . ASN A 1 248 ? 10.125 52.754 58.469 1.00 22.08 234 ASN A O 1
ATOM 1927 N N . ILE A 1 249 ? 9.718 51.756 56.499 1.00 22.08 235 ILE A N 1
ATOM 1928 C CA . ILE A 1 249 ? 10.713 50.710 56.702 1.00 21.48 235 ILE A CA 1
ATOM 1929 C C . ILE A 1 249 ? 11.207 50.267 55.335 1.00 22.67 235 ILE A C 1
ATOM 1930 O O . ILE A 1 249 ? 10.453 50.266 54.358 1.00 20.43 235 ILE A O 1
ATOM 1935 N N . VAL A 1 250 ? 12.491 49.933 55.260 1.00 18.59 236 VAL A N 1
ATOM 1936 C CA . VAL A 1 250 ? 13.042 49.334 54.055 1.00 20.27 236 VAL A CA 1
ATOM 1937 C C . VAL A 1 250 ? 13.851 48.115 54.455 1.00 23.07 236 VAL A C 1
ATOM 1938 O O . VAL A 1 250 ? 14.348 48.010 55.582 1.00 20.00 236 VAL A O 1
ATOM 1942 N N . THR A 1 251 ? 14.004 47.198 53.503 1.00 18.85 237 THR A N 1
ATOM 1943 C CA . THR A 1 251 ? 14.899 46.073 53.725 1.00 19.93 237 THR A CA 1
ATOM 1944 C C . THR A 1 251 ? 15.419 45.605 52.374 1.00 22.86 237 THR A C 1
ATOM 1945 O O . THR A 1 251 ? 14.724 45.694 51.358 1.00 21.81 237 THR A O 1
ATOM 1949 N N . TRP A 1 252 ? 16.657 45.134 52.365 1.00 22.04 238 TRP A N 1
ATOM 1950 C CA . TRP A 1 252 ? 17.302 44.713 51.135 1.00 20.86 238 TRP A CA 1
ATOM 1951 C C . TRP A 1 252 ? 17.181 43.208 50.953 1.00 28.31 238 TRP A C 1
ATOM 1952 O O . TRP A 1 252 ? 17.126 42.447 51.925 1.00 22.48 238 TRP A O 1
ATOM 1963 N N . SER A 1 253 ? 17.159 42.783 49.695 1.00 21.78 239 SER A N 1
ATOM 1964 C CA . SER A 1 253 ? 17.402 41.378 49.399 1.00 23.26 239 SER A CA 1
ATOM 1965 C C . SER A 1 253 ? 18.830 41.008 49.806 1.00 25.10 239 SER A C 1
ATOM 1966 O O . SER A 1 253 ? 19.733 41.854 49.805 1.00 24.01 239 SER A O 1
ATOM 1969 N N . PRO A 1 254 ? 19.069 39.750 50.176 1.00 29.21 240 PRO A N 1
ATOM 1970 C CA . PRO A 1 254 ? 20.409 39.396 50.669 1.00 28.01 240 PRO A CA 1
ATOM 1971 C C . PRO A 1 254 ? 21.503 39.589 49.633 1.00 26.62 240 PRO A C 1
ATOM 1972 O O . PRO A 1 254 ? 22.661 39.801 50.015 1.00 28.95 240 PRO A O 1
ATOM 1976 N N . CYS A 1 255 ? 21.168 39.575 48.339 1.00 25.97 241 CYS A N 1
ATOM 1977 C CA . CYS A 1 255 ? 22.141 39.843 47.284 1.00 31.57 241 CYS A CA 1
ATOM 1978 C C . CYS A 1 255 ? 22.421 41.327 47.084 1.00 32.51 241 CYS A C 1
ATOM 1979 O O . CYS A 1 255 ? 23.318 41.676 46.306 1.00 33.05 241 CYS A O 1
ATOM 1982 N N . GLY A 1 256 ? 21.675 42.206 47.744 1.00 27.02 242 GLY A N 1
ATOM 1983 C CA . GLY A 1 256 ? 21.870 43.632 47.584 1.00 25.24 242 GLY A CA 1
ATOM 1984 C C . GLY A 1 256 ? 21.282 44.221 46.312 1.00 28.02 242 GLY A C 1
ATOM 1985 O O . GLY A 1 256 ? 21.401 45.430 46.102 1.00 28.84 242 GLY A O 1
ATOM 1986 N N . GLN A 1 257 ? 20.628 43.419 45.471 1.00 25.35 243 GLN A N 1
ATOM 1987 C CA . GLN A 1 257 ? 20.112 43.924 44.200 1.00 27.99 243 GLN A CA 1
ATOM 1988 C C . GLN A 1 257 ? 18.728 44.540 44.308 1.00 25.59 243 GLN A C 1
ATOM 1989 O O . GLN A 1 257 ? 18.376 45.387 43.480 1.00 26.06 243 GLN A O 1
ATOM 1995 N N . TYR A 1 258 ? 17.922 44.114 45.277 1.00 22.64 244 TYR A N 1
ATOM 1996 C CA . TYR A 1 258 ? 16.554 44.586 45.397 1.00 21.87 244 TYR A CA 1
ATOM 1997 C C . TYR A 1 258 ? 16.346 45.226 46.757 1.00 20.82 244 TYR A C 1
ATOM 1998 O O . TYR A 1 258 ? 17.064 44.937 47.718 1.00 22.22 244 TYR A O 1
ATOM 2007 N N . LEU A 1 259 ? 15.342 46.093 46.821 1.00 20.90 245 LEU A N 1
ATOM 2008 C CA . LEU A 1 259 ? 14.978 46.750 48.068 1.00 20.28 245 LEU A CA 1
ATOM 2009 C C . LEU A 1 259 ? 13.464 46.780 48.165 1.00 22.42 245 LEU A C 1
ATOM 2010 O O . LEU A 1 259 ? 12.781 47.134 47.197 1.00 21.24 245 LEU A O 1
ATOM 2015 N N . ALA A 1 260 ? 12.944 46.399 49.321 1.00 19.02 246 ALA A N 1
ATOM 2016 C CA . ALA A 1 260 ? 11.520 46.478 49.594 1.00 21.58 246 ALA A CA 1
ATOM 2017 C C . ALA A 1 260 ? 11.265 47.613 50.582 1.00 22.00 246 ALA A C 1
ATOM 2018 O O . ALA A 1 260 ? 12.075 47.869 51.477 1.00 21.08 246 ALA A O 1
ATOM 2020 N N . ALA A 1 261 ? 10.128 48.293 50.426 1.00 19.27 247 ALA A N 1
ATOM 2021 C CA . ALA A 1 261 ? 9.735 49.330 51.376 1.00 21.55 247 ALA A CA 1
ATOM 2022 C C . ALA A 1 261 ? 8.295 49.105 51.803 1.00 24.04 247 ALA A C 1
ATOM 2023 O O . ALA A 1 261 ? 7.479 48.603 51.025 1.00 23.27 247 ALA A O 1
ATOM 2025 N N . GLY A 1 262 ? 7.989 49.485 53.040 1.00 21.79 248 GLY A N 1
ATOM 2026 C CA . GLY A 1 262 ? 6.630 49.437 53.556 1.00 21.19 248 GLY A CA 1
ATOM 2027 C C . GLY A 1 262 ? 6.181 50.811 54.014 1.00 26.21 248 GLY A C 1
ATOM 2028 O O . GLY A 1 262 ? 6.943 51.538 54.649 1.00 20.82 248 GLY A O 1
ATOM 2029 N N . SER A 1 263 ? 4.934 51.154 53.707 1.00 23.13 249 SER A N 1
ATOM 2030 C CA A SER A 1 263 ? 4.397 52.470 54.020 0.80 22.80 249 SER A CA 1
ATOM 2031 C CA B SER A 1 263 ? 4.407 52.471 54.026 0.20 22.89 249 SER A CA 1
ATOM 2032 C C . SER A 1 263 ? 3.520 52.420 55.264 1.00 23.08 249 SER A C 1
ATOM 2033 O O . SER A 1 263 ? 3.066 51.357 55.695 1.00 26.09 249 SER A O 1
ATOM 2038 N N . ILE A 1 264 ? 3.261 53.604 55.826 1.00 24.98 250 ILE A N 1
ATOM 2039 C CA . ILE A 1 264 ? 2.393 53.691 56.993 1.00 25.02 250 ILE A CA 1
ATOM 2040 C C . ILE A 1 264 ? 0.935 53.419 56.663 1.00 26.77 250 ILE A C 1
ATOM 2041 O O . ILE A 1 264 ? 0.113 53.335 57.582 1.00 29.88 250 ILE A O 1
ATOM 2046 N N . ASN A 1 265 ? 0.579 53.256 55.390 1.00 27.01 251 ASN A N 1
ATOM 2047 C CA . ASN A 1 265 ? -0.783 52.865 55.051 1.00 29.83 251 ASN A CA 1
ATOM 2048 C C . ASN A 1 265 ? -0.827 51.501 54.373 1.00 34.53 251 ASN A C 1
ATOM 2049 O O . ASN A 1 265 ? -1.756 51.206 53.623 1.00 31.73 251 ASN A O 1
ATOM 2054 N N . GLY A 1 266 ? 0.172 50.652 54.634 1.00 27.13 252 GLY A N 1
ATOM 2055 C CA . GLY A 1 266 ? 0.088 49.254 54.273 1.00 30.85 252 GLY A CA 1
ATOM 2056 C C . GLY A 1 266 ? 0.643 48.864 52.924 1.00 35.19 252 GLY A C 1
ATOM 2057 O O . GLY A 1 266 ? 0.565 47.686 52.558 1.00 38.74 252 GLY A O 1
ATOM 2058 N N . LEU A 1 267 ? 1.199 49.793 52.168 1.00 25.36 253 LEU A N 1
ATOM 2059 C CA . LEU A 1 267 ? 1.752 49.442 50.872 1.00 26.99 253 LEU A CA 1
ATOM 2060 C C . LEU A 1 267 ? 3.132 48.805 51.034 1.00 27.32 253 LEU A C 1
ATOM 2061 O O . LEU A 1 267 ? 3.967 49.301 51.793 1.00 29.36 253 LEU A O 1
ATOM 2066 N N . ILE A 1 268 ? 3.363 47.700 50.334 1.00 24.34 254 ILE A N 1
ATOM 2067 C CA . ILE A 1 268 ? 4.698 47.134 50.160 1.00 23.84 254 ILE A CA 1
ATOM 2068 C C . ILE A 1 268 ? 5.079 47.282 48.700 1.00 26.37 254 ILE A C 1
ATOM 2069 O O . ILE A 1 268 ? 4.297 46.924 47.809 1.00 28.60 254 ILE A O 1
ATOM 2074 N N . ILE A 1 269 ? 6.275 47.810 48.451 1.00 24.09 255 ILE A N 1
ATOM 2075 C CA . ILE A 1 269 ? 6.771 48.003 47.097 1.00 22.20 255 ILE A CA 1
ATOM 2076 C C . ILE A 1 269 ? 8.201 47.490 47.025 1.00 24.56 255 ILE A C 1
ATOM 2077 O O . ILE A 1 269 ? 8.956 47.592 48.001 1.00 24.80 255 ILE A O 1
ATOM 2082 N N . VAL A 1 270 ? 8.553 46.881 45.892 1.00 21.38 256 VAL A N 1
ATOM 2083 C CA . VAL A 1 270 ? 9.867 46.287 45.670 1.00 21.34 256 VAL A CA 1
ATOM 2084 C C . VAL A 1 270 ? 10.480 46.896 44.412 1.00 23.45 256 VAL A C 1
ATOM 2085 O O . VAL A 1 270 ? 9.808 47.006 43.379 1.00 24.64 256 VAL A O 1
ATOM 2089 N N . TRP A 1 271 ? 11.761 47.255 44.487 1.00 22.66 257 TRP A N 1
ATOM 2090 C CA . TRP A 1 271 ? 12.494 47.770 43.338 1.00 25.99 257 TRP A CA 1
ATOM 2091 C C . TRP A 1 271 ? 13.762 46.965 43.100 1.00 26.38 257 TRP A C 1
ATOM 2092 O O . TRP A 1 271 ? 14.415 46.504 44.040 1.00 23.00 257 TRP A O 1
ATOM 2103 N N . ASN A 1 272 ? 14.130 46.847 41.826 1.00 21.30 258 ASN A N 1
ATOM 2104 C CA . ASN A 1 272 ? 15.500 46.544 41.436 1.00 22.23 258 ASN A CA 1
ATOM 2105 C C . ASN A 1 272 ? 16.312 47.823 41.608 1.00 25.61 258 ASN A C 1
ATOM 2106 O O . ASN A 1 272 ? 16.024 48.827 40.956 1.00 24.40 258 ASN A O 1
ATOM 2111 N N . VAL A 1 273 ? 17.321 47.804 42.479 1.00 21.65 259 VAL A N 1
ATOM 2112 C CA . VAL A 1 273 ? 17.987 49.062 42.802 1.00 20.36 259 VAL A CA 1
ATOM 2113 C C . VAL A 1 273 ? 18.937 49.488 41.678 1.00 29.07 259 VAL A C 1
ATOM 2114 O O . VAL A 1 273 ? 19.182 50.681 41.489 1.00 28.23 259 VAL A O 1
ATOM 2118 N N . GLU A 1 274 ? 19.472 48.538 40.914 1.00 24.84 260 GLU A N 1
ATOM 2119 C CA . GLU A 1 274 ? 20.408 48.898 39.848 1.00 31.02 260 GLU A CA 1
ATOM 2120 C C . GLU A 1 274 ? 19.695 49.591 38.693 1.00 33.03 260 GLU A C 1
ATOM 2121 O O . GLU A 1 274 ? 20.238 50.530 38.092 1.00 34.61 260 GLU A O 1
ATOM 2127 N N . THR A 1 275 ? 18.487 49.135 38.367 1.00 31.68 261 THR A N 1
ATOM 2128 C CA . THR A 1 275 ? 17.720 49.643 37.237 1.00 32.98 261 THR A CA 1
ATOM 2129 C C . THR A 1 275 ? 16.598 50.565 37.659 1.00 41.27 261 THR A C 1
ATOM 2130 O O . THR A 1 275 ? 16.036 51.259 36.805 1.00 36.07 261 THR A O 1
ATOM 2134 N N . LYS A 1 276 ? 16.266 50.581 38.951 1.00 27.81 262 LYS A N 1
ATOM 2135 C CA A LYS A 1 276 ? 15.153 51.325 39.529 0.75 27.40 262 LYS A CA 1
ATOM 2136 C CA B LYS A 1 276 ? 15.154 51.336 39.522 0.25 27.55 262 LYS A CA 1
ATOM 2137 C C . LYS A 1 276 ? 13.801 50.831 39.036 1.00 27.79 262 LYS A C 1
ATOM 2138 O O . LYS A 1 276 ? 12.778 51.463 39.311 1.00 29.82 262 LYS A O 1
ATOM 2149 N N . ASP A 1 277 ? 13.762 49.695 38.343 1.00 29.11 263 ASP A N 1
ATOM 2150 C CA . ASP A 1 277 ? 12.481 49.128 37.941 1.00 31.27 263 ASP A CA 1
ATOM 2151 C C . ASP A 1 277 ? 11.689 48.697 39.162 1.00 32.68 263 ASP A C 1
ATOM 2152 O O . ASP A 1 277 ? 12.239 48.120 40.106 1.00 26.58 263 ASP A O 1
ATOM 2157 N N . CYS A 1 278 ? 10.388 48.957 39.129 1.00 28.11 264 CYS A N 1
ATOM 2158 C CA . CYS A 1 278 ? 9.491 48.454 40.158 1.00 25.67 264 CYS A CA 1
ATOM 2159 C C . CYS A 1 278 ? 9.154 46.994 39.867 1.00 34.30 264 CYS A C 1
ATOM 2160 O O . CYS A 1 278 ? 8.615 46.669 38.799 1.00 28.06 264 CYS A O 1
ATOM 2163 N N . MET A 1 279 ? 9.477 46.116 40.816 1.00 25.93 265 MET A N 1
ATOM 2164 C CA . MET A 1 279 ? 9.238 44.682 40.691 1.00 26.22 265 MET A CA 1
ATOM 2165 C C . MET A 1 279 ? 7.872 44.265 41.229 1.00 31.30 265 MET A C 1
ATOM 2166 O O . MET A 1 279 ? 7.229 43.388 40.644 1.00 32.82 265 MET A O 1
ATOM 2171 N N . GLU A 1 280 ? 7.413 44.848 42.339 1.00 24.59 266 GLU A N 1
ATOM 2172 C CA . GLU A 1 280 ? 6.166 44.418 42.958 1.00 22.06 266 GLU A CA 1
ATOM 2173 C C . GLU A 1 280 ? 5.495 45.579 43.679 1.00 26.28 266 GLU A C 1
ATOM 2174 O O . GLU A 1 280 ? 6.156 46.511 44.141 1.00 26.89 266 GLU A O 1
ATOM 2180 N N . ARG A 1 281 ? 4.174 45.477 43.812 1.00 23.40 267 ARG A N 1
ATOM 2181 C CA . ARG A 1 281 ? 3.376 46.348 44.669 1.00 23.24 267 ARG A CA 1
ATOM 2182 C C . ARG A 1 281 ? 2.285 45.498 45.291 1.00 33.78 267 ARG A C 1
ATOM 2183 O O . ARG A 1 281 ? 1.574 44.787 44.571 1.00 33.01 267 ARG A O 1
ATOM 2191 N N . VAL A 1 282 ? 2.134 45.592 46.612 1.00 26.78 268 VAL A N 1
ATOM 2192 C CA . VAL A 1 282 ? 1.116 44.847 47.347 1.00 28.50 268 VAL A CA 1
ATOM 2193 C C . VAL A 1 282 ? 0.479 45.798 48.343 1.00 34.54 268 VAL A C 1
ATOM 2194 O O . VAL A 1 282 ? 1.167 46.337 49.217 1.00 34.19 268 VAL A O 1
ATOM 2198 N N A LYS A 1 283 ? -0.843 45.927 48.287 0.56 33.67 269 LYS A N 1
ATOM 2199 N N B LYS A 1 283 ? -0.803 46.099 48.148 0.44 34.61 269 LYS A N 1
ATOM 2200 C CA A LYS A 1 283 ? -1.572 46.776 49.214 0.56 34.04 269 LYS A CA 1
ATOM 2201 C CA B LYS A 1 283 ? -1.525 47.087 48.940 0.44 34.33 269 LYS A CA 1
ATOM 2202 C C A LYS A 1 283 ? -2.078 45.954 50.395 0.56 44.50 269 LYS A C 1
ATOM 2203 C C B LYS A 1 283 ? -2.572 46.354 49.757 0.44 43.77 269 LYS A C 1
ATOM 2204 O O A LYS A 1 283 ? -2.471 44.794 50.243 0.56 37.86 269 LYS A O 1
ATOM 2205 O O B LYS A 1 283 ? -3.352 45.569 49.210 0.44 48.37 269 LYS A O 1
ATOM 2216 N N A HIS A 1 284 ? -2.033 46.557 51.579 0.56 43.13 270 HIS A N 1
ATOM 2217 N N B HIS A 1 284 ? -2.590 46.605 51.058 0.44 45.17 270 HIS A N 1
ATOM 2218 C CA A HIS A 1 284 ? -2.619 45.960 52.770 0.56 47.52 270 HIS A CA 1
ATOM 2219 C CA B HIS A 1 284 ? -3.201 45.643 51.955 0.44 47.34 270 HIS A CA 1
ATOM 2220 C C A HIS A 1 284 ? -4.132 46.127 52.705 0.56 46.32 270 HIS A C 1
ATOM 2221 C C B HIS A 1 284 ? -4.625 45.988 52.328 0.44 49.25 270 HIS A C 1
ATOM 2222 O O A HIS A 1 284 ? -4.628 47.226 52.436 0.56 46.81 270 HIS A O 1
ATOM 2223 O O B HIS A 1 284 ? -5.038 47.151 52.328 0.44 48.81 270 HIS A O 1
ATOM 2236 N N A GLU A 1 285 ? -4.864 45.035 52.951 0.56 57.88 271 GLU A N 1
ATOM 2237 N N B GLU A 1 285 ? -5.363 44.926 52.654 0.44 58.55 271 GLU A N 1
ATOM 2238 C CA A GLU A 1 285 ? -6.312 45.046 52.744 0.56 58.19 271 GLU A CA 1
ATOM 2239 C CA B GLU A 1 285 ? -6.809 45.007 52.772 0.44 58.59 271 GLU A CA 1
ATOM 2240 C C A GLU A 1 285 ? -7.013 46.067 53.640 0.56 63.02 271 GLU A C 1
ATOM 2241 C C B GLU A 1 285 ? -7.228 46.098 53.743 0.44 63.17 271 GLU A C 1
ATOM 2242 O O A GLU A 1 285 ? -8.001 46.685 53.224 0.56 65.70 271 GLU A O 1
ATOM 2243 O O B GLU A 1 285 ? -8.202 46.817 53.484 0.44 65.57 271 GLU A O 1
ATOM 2254 N N . LYS A 1 286 ? -6.505 46.266 54.854 1.00 55.90 272 LYS A N 1
ATOM 2255 C CA . LYS A 1 286 ? -7.008 47.198 55.855 1.00 55.54 272 LYS A CA 1
ATOM 2256 C C . LYS A 1 286 ? -6.177 48.470 56.000 1.00 51.79 272 LYS A C 1
ATOM 2257 O O . LYS A 1 286 ? -6.580 49.367 56.748 1.00 52.52 272 LYS A O 1
ATOM 2263 N N . GLY A 1 287 ? -5.045 48.582 55.308 1.00 51.05 273 GLY A N 1
ATOM 2264 C CA . GLY A 1 287 ? -4.293 49.826 55.323 1.00 39.55 273 GLY A CA 1
ATOM 2265 C C . GLY A 1 287 ? -3.503 50.105 56.584 1.00 40.44 273 GLY A C 1
ATOM 2266 O O . GLY A 1 287 ? -3.215 51.270 56.880 1.00 43.62 273 GLY A O 1
ATOM 2267 N N . TYR A 1 288 ? -3.136 49.070 57.336 1.00 40.73 274 TYR A N 1
ATOM 2268 C CA . TYR A 1 288 ? -2.338 49.257 58.542 1.00 36.25 274 TYR A CA 1
ATOM 2269 C C . TYR A 1 288 ? -0.871 49.500 58.194 1.00 32.23 274 TYR A C 1
ATOM 2270 O O . TYR A 1 288 ? -0.354 48.974 57.205 1.00 35.26 274 TYR A O 1
ATOM 2279 N N . ALA A 1 289 ? -0.200 50.281 59.040 1.00 29.23 275 ALA A N 1
ATOM 2280 C CA . ALA A 1 289 ? 1.203 50.608 58.825 1.00 33.69 275 ALA A CA 1
ATOM 2281 C C . ALA A 1 289 ? 2.067 49.352 58.845 1.00 32.01 275 ALA A C 1
ATOM 2282 O O . ALA A 1 289 ? 1.917 48.500 59.724 1.00 27.87 275 ALA A O 1
ATOM 2284 N N . ILE A 1 290 ? 2.973 49.240 57.878 1.00 28.01 276 ILE A N 1
ATOM 2285 C CA . ILE A 1 290 ? 3.971 48.175 57.896 1.00 24.63 276 ILE A CA 1
ATOM 2286 C C . ILE A 1 290 ? 5.083 48.573 58.857 1.00 21.35 276 ILE A C 1
ATOM 2287 O O . ILE A 1 290 ? 5.763 49.582 58.647 1.00 25.57 276 ILE A O 1
ATOM 2292 N N . CYS A 1 291 ? 5.302 47.767 59.900 1.00 23.91 277 CYS A N 1
ATOM 2293 C CA . CYS A 1 291 ? 6.379 48.064 60.835 1.00 21.60 277 CYS A CA 1
ATOM 2294 C C . CYS A 1 291 ? 7.436 46.969 60.929 1.00 23.25 277 CYS A C 1
ATOM 2295 O O . CYS A 1 291 ? 8.441 47.158 61.631 1.00 25.05 277 CYS A O 1
ATOM 2298 N N . GLY A 1 292 ? 7.240 45.842 60.263 1.00 21.64 278 GLY A N 1
ATOM 2299 C CA . GLY A 1 292 ? 8.277 44.838 60.150 1.00 20.99 278 GLY A CA 1
ATOM 2300 C C . GLY A 1 292 ? 8.301 44.338 58.721 1.00 20.79 278 GLY A C 1
ATOM 2301 O O . GLY A 1 292 ? 7.271 44.282 58.047 1.00 25.44 278 GLY A O 1
ATOM 2302 N N . LEU A 1 293 ? 9.500 44.002 58.253 1.00 20.37 279 LEU A N 1
ATOM 2303 C CA . LEU A 1 293 ? 9.686 43.671 56.842 1.00 21.77 279 LEU A CA 1
ATOM 2304 C C . LEU A 1 293 ? 11.003 42.931 56.692 1.00 26.34 279 LEU A C 1
ATOM 2305 O O . LEU A 1 293 ? 12.039 43.432 57.137 1.00 23.66 279 LEU A O 1
ATOM 2310 N N . ALA A 1 294 ? 10.983 41.759 56.060 1.00 21.71 280 ALA A N 1
ATOM 2311 C CA . ALA A 1 294 ? 12.194 40.953 56.029 1.00 21.12 280 ALA A CA 1
ATOM 2312 C C . ALA A 1 294 ? 12.225 40.123 54.761 1.00 20.58 280 ALA A C 1
ATOM 2313 O O . ALA A 1 294 ? 11.205 39.570 54.359 1.00 24.56 280 ALA A O 1
ATOM 2315 N N . TRP A 1 295 ? 13.406 40.012 54.167 1.00 20.86 281 TRP A N 1
ATOM 2316 C CA . TRP A 1 295 ? 13.615 39.220 52.962 1.00 21.72 281 TRP A CA 1
ATOM 2317 C C . TRP A 1 295 ? 14.185 37.855 53.339 1.00 27.46 281 TRP A C 1
ATOM 2318 O O . TRP A 1 295 ? 15.054 37.756 54.212 1.00 25.91 281 TRP A O 1
ATOM 2329 N N . HIS A 1 296 ? 13.678 36.808 52.694 1.00 26.60 282 HIS A N 1
ATOM 2330 C CA . HIS A 1 296 ? 14.134 35.448 52.968 1.00 24.93 282 HIS A CA 1
ATOM 2331 C C . HIS A 1 296 ? 15.608 35.308 52.588 1.00 30.93 282 HIS A C 1
ATOM 2332 O O . HIS A 1 296 ? 16.079 35.949 51.641 1.00 28.14 282 HIS A O 1
ATOM 2339 N N . PRO A 1 297 ? 16.376 34.497 53.327 1.00 28.83 283 PRO A N 1
ATOM 2340 C CA . PRO A 1 297 ? 17.820 34.423 53.060 1.00 26.42 283 PRO A CA 1
ATOM 2341 C C . PRO A 1 297 ? 18.182 33.832 51.714 1.00 26.37 283 PRO A C 1
ATOM 2342 O O . PRO A 1 297 ? 19.284 34.114 51.228 1.00 33.34 283 PRO A O 1
ATOM 2346 N N . THR A 1 298 ? 17.315 33.033 51.086 1.00 28.03 284 THR A N 1
ATOM 2347 C CA . THR A 1 298 ? 17.708 32.394 49.830 1.00 31.94 284 THR A CA 1
ATOM 2348 C C . THR A 1 298 ? 16.672 32.446 48.717 1.00 36.56 284 THR A C 1
ATOM 2349 O O . THR A 1 298 ? 17.051 32.235 47.564 1.00 41.56 284 THR A O 1
ATOM 2353 N N . CYS A 1 299 ? 15.397 32.702 48.979 1.00 32.76 285 CYS A N 1
ATOM 2354 C CA A CYS A 1 299 ? 14.457 32.725 47.871 0.49 34.22 285 CYS A CA 1
ATOM 2355 C CA B CYS A 1 299 ? 14.326 32.660 47.994 0.51 34.16 285 CYS A CA 1
ATOM 2356 C C . CYS A 1 299 ? 13.661 34.026 47.882 1.00 38.84 285 CYS A C 1
ATOM 2357 O O . CYS A 1 299 ? 13.840 34.896 48.740 1.00 31.65 285 CYS A O 1
ATOM 2362 N N . GLY A 1 300 ? 12.821 34.176 46.855 1.00 37.44 286 GLY A N 1
ATOM 2363 C CA . GLY A 1 300 ? 12.020 35.367 46.656 1.00 32.83 286 GLY A CA 1
ATOM 2364 C C . GLY A 1 300 ? 10.782 35.368 47.524 1.00 31.30 286 GLY A C 1
ATOM 2365 O O . GLY A 1 300 ? 9.664 35.120 47.061 1.00 33.30 286 GLY A O 1
ATOM 2366 N N . ARG A 1 301 ? 10.982 35.659 48.804 1.00 28.06 287 ARG A N 1
ATOM 2367 C CA . ARG A 1 301 ? 9.929 35.587 49.799 1.00 28.39 287 ARG A CA 1
ATOM 2368 C C . ARG A 1 301 ? 10.167 36.733 50.770 1.00 26.49 287 ARG A C 1
ATOM 2369 O O . ARG A 1 301 ? 11.310 36.968 51.165 1.00 26.30 287 ARG A O 1
ATOM 2377 N N . ILE A 1 302 ? 9.111 37.462 51.115 1.00 24.27 288 ILE A N 1
ATOM 2378 C CA . ILE A 1 302 ? 9.204 38.603 52.023 1.00 24.14 288 ILE A CA 1
ATOM 2379 C C . ILE A 1 302 ? 8.132 38.453 53.087 1.00 23.94 288 ILE A C 1
ATOM 2380 O O . ILE A 1 302 ? 6.942 38.345 52.763 1.00 26.63 288 ILE A O 1
ATOM 2385 N N . SER A 1 303 ? 8.538 38.465 54.359 1.00 23.58 289 SER A N 1
ATOM 2386 C CA . SER A 1 303 ? 7.563 38.483 55.436 1.00 22.50 289 SER A CA 1
ATOM 2387 C C . SER A 1 303 ? 7.408 39.911 55.940 1.00 24.28 289 SER A C 1
ATOM 2388 O O . SER A 1 303 ? 8.315 40.740 55.801 1.00 22.44 289 SER A O 1
ATOM 2391 N N . TYR A 1 304 ? 6.239 40.201 56.494 1.00 20.43 290 TYR A N 1
ATOM 2392 C CA . TYR A 1 304 ? 5.981 41.549 56.969 1.00 23.97 290 TYR A CA 1
ATOM 2393 C C . TYR A 1 304 ? 4.970 41.512 58.095 1.00 22.88 290 TYR A C 1
ATOM 2394 O O . TYR A 1 304 ? 4.155 40.593 58.198 1.00 26.85 290 TYR A O 1
ATOM 2403 N N . THR A 1 305 ? 5.041 42.523 58.948 1.00 19.90 291 THR A N 1
ATOM 2404 C CA . THR A 1 305 ? 4.123 42.660 60.063 1.00 23.26 291 THR A CA 1
ATOM 2405 C C . THR A 1 305 ? 3.614 44.089 60.107 1.00 27.28 291 THR A C 1
ATOM 2406 O O . THR A 1 305 ? 4.287 45.016 59.646 1.00 26.34 291 THR A O 1
ATOM 2410 N N . ASP A 1 306 ? 2.425 44.264 60.672 1.00 26.21 292 ASP A N 1
ATOM 2411 C CA . ASP A 1 306 ? 1.816 45.579 60.724 1.00 29.22 292 ASP A CA 1
ATOM 2412 C C . ASP A 1 306 ? 1.570 45.988 62.166 1.00 30.68 292 ASP A C 1
ATOM 2413 O O . ASP A 1 306 ? 1.710 45.199 63.107 1.00 28.28 292 ASP A O 1
ATOM 2418 N N . ALA A 1 307 ? 1.192 47.256 62.308 1.00 29.64 293 ALA A N 1
ATOM 2419 C CA . ALA A 1 307 ? 1.009 47.882 63.607 1.00 31.67 293 ALA A CA 1
ATOM 2420 C C . ALA A 1 307 ? -0.188 47.334 64.360 1.00 33.28 293 ALA A C 1
ATOM 2421 O O . ALA A 1 307 ? -0.390 47.707 65.520 1.00 35.97 293 ALA A O 1
ATOM 2423 N N . GLU A 1 308 ? -0.987 46.478 63.740 1.00 35.95 294 GLU A N 1
ATOM 2424 C CA . GLU A 1 308 ? -2.072 45.824 64.450 1.00 39.42 294 GLU A CA 1
ATOM 2425 C C . GLU A 1 308 ? -1.683 44.443 64.936 1.00 39.63 294 GLU A C 1
ATOM 2426 O O . GLU A 1 308 ? -2.524 43.734 65.490 1.00 36.33 294 GLU A O 1
ATOM 2432 N N . GLY A 1 309 ? -0.424 44.055 64.753 1.00 34.82 295 GLY A N 1
ATOM 2433 C CA . GLY A 1 309 ? 0.054 42.777 65.225 1.00 31.82 295 GLY A CA 1
ATOM 2434 C C . GLY A 1 309 ? -0.132 41.633 64.258 1.00 30.63 295 GLY A C 1
ATOM 2435 O O . GLY A 1 309 ? 0.007 40.474 64.667 1.00 33.74 295 GLY A O 1
ATOM 2436 N N . ASN A 1 310 ? -0.436 41.908 62.993 1.00 31.92 296 ASN A N 1
ATOM 2437 C CA . ASN A 1 310 ? -0.679 40.840 62.034 1.00 27.94 296 ASN A CA 1
ATOM 2438 C C . ASN A 1 310 ? 0.573 40.529 61.225 1.00 31.23 296 ASN A C 1
ATOM 2439 O O . ASN A 1 310 ? 1.476 41.352 61.072 1.00 31.34 296 ASN A O 1
ATOM 2444 N N . LEU A 1 311 ? 0.604 39.315 60.699 1.00 29.63 297 LEU A N 1
ATOM 2445 C CA . LEU A 1 311 ? 1.737 38.789 59.961 1.00 29.82 297 LEU A CA 1
ATOM 2446 C C . LEU A 1 311 ? 1.313 38.442 58.541 1.00 30.69 297 LEU A C 1
ATOM 2447 O O . LEU A 1 311 ? 0.260 37.834 58.335 1.00 33.96 297 LEU A O 1
ATOM 2452 N N . GLY A 1 312 ? 2.145 38.809 57.560 1.00 29.92 298 GLY A N 1
ATOM 2453 C CA . GLY A 1 312 ? 1.878 38.483 56.177 1.00 32.40 298 GLY A CA 1
ATOM 2454 C C . GLY A 1 312 ? 3.105 37.894 55.501 1.00 30.90 298 GLY A C 1
ATOM 2455 O O . GLY A 1 312 ? 4.207 37.898 56.048 1.00 30.87 298 GLY A O 1
ATOM 2456 N N . LEU A 1 313 ? 2.893 37.398 54.284 1.00 27.42 299 LEU A N 1
ATOM 2457 C CA . LEU A 1 313 ? 3.969 36.776 53.526 1.00 28.01 299 LEU A CA 1
ATOM 2458 C C . LEU A 1 313 ? 3.741 36.999 52.040 1.00 33.72 299 LEU A C 1
ATOM 2459 O O . LEU A 1 313 ? 2.658 36.696 51.537 1.00 33.64 299 LEU A O 1
ATOM 2464 N N . LEU A 1 314 ? 4.756 37.517 51.350 1.00 27.89 300 LEU A N 1
ATOM 2465 C CA . LEU A 1 314 ? 4.764 37.596 49.895 1.00 32.07 300 LEU A CA 1
ATOM 2466 C C . LEU A 1 314 ? 5.658 36.500 49.338 1.00 35.65 300 LEU A C 1
ATOM 2467 O O . LEU A 1 314 ? 6.796 36.337 49.788 1.00 33.62 300 LEU A O 1
ATOM 2472 N N . GLU A 1 315 ? 5.154 35.770 48.346 1.00 33.60 301 GLU A N 1
ATOM 2473 C CA . GLU A 1 315 ? 5.915 34.713 47.697 1.00 35.51 301 GLU A CA 1
ATOM 2474 C C . GLU A 1 315 ? 6.074 35.000 46.211 1.00 39.65 301 GLU A C 1
ATOM 2475 O O . GLU A 1 315 ? 5.346 35.812 45.632 1.00 39.18 301 GLU A O 1
ATOM 2481 N N . ASN A 1 316 ? 7.048 34.320 45.605 1.00 34.89 302 ASN A N 1
ATOM 2482 C CA . ASN A 1 316 ? 7.394 34.508 44.193 1.00 41.15 302 ASN A CA 1
ATOM 2483 C C . ASN A 1 316 ? 7.781 35.953 43.911 1.00 44.17 302 ASN A C 1
ATOM 2484 O O . ASN A 1 316 ? 7.459 36.508 42.860 1.00 41.90 302 ASN A O 1
ATOM 2489 N N . VAL 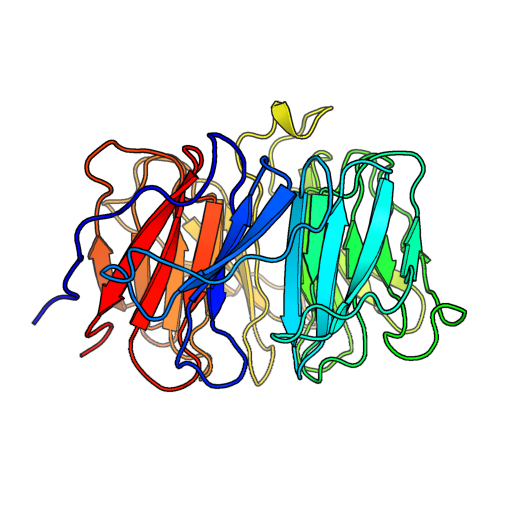A 1 317 ? 8.463 36.576 44.867 1.00 38.57 303 VAL A N 1
ATOM 2490 C CA . VAL A 1 317 ? 8.896 37.951 44.688 1.00 31.21 303 VAL A CA 1
ATOM 2491 C C . VAL A 1 317 ? 9.997 37.983 43.640 1.00 34.75 303 VAL A C 1
ATOM 2492 O O . VAL A 1 317 ? 10.933 37.174 43.677 1.00 39.20 303 VAL A O 1
ATOM 2496 N N . CYS A 1 318 ? 9.875 38.906 42.682 1.00 33.94 304 CYS A N 1
ATOM 2497 C CA . CYS A 1 318 ? 10.845 39.032 41.593 1.00 41.14 304 CYS A CA 1
ATOM 2498 C C . CYS A 1 318 ? 10.974 37.723 40.817 1.00 50.12 304 CYS A C 1
ATOM 2499 O O . CYS A 1 318 ? 12.053 37.365 40.342 1.00 56.06 304 CYS A O 1
ATOM 2502 N N . ASP A 1 319 ? 9.860 37.006 40.698 1.00 55.31 305 ASP A N 1
ATOM 2503 C CA . ASP A 1 319 ? 9.812 35.686 40.071 1.00 71.09 305 ASP A CA 1
ATOM 2504 C C . ASP A 1 319 ? 10.478 35.654 38.695 1.00 82.31 305 ASP A C 1
ATOM 2505 O O . ASP A 1 319 ? 9.828 35.862 37.669 1.00 89.05 305 ASP A O 1
#

Solvent-accessible surface area: 12404 Å² total; per-residue (Å²): 141,103,13,56,117,65,113,33,54,138,2,0,62,128,24,54,0,13,13,31,18,18,75,76,4,71,74,5,0,0,3,0,22,36,0,28,0,30,12,6,116,56,9,107,22,123,118,10,112,106,13,117,9,27,152,87,2,45,0,15,13,24,76,73,21,41,1,0,0,0,4,47,96,45,5,0,26,5,14,30,13,67,116,16,83,102,74,43,73,13,12,139,13,111,47,40,2,16,17,1,23,27,6,49,88,10,59,65,0,0,0,0,0,26,32,77,48,0,27,5,0,41,14,151,64,51,88,108,76,71,21,1,176,34,9,107,9,8,0,6,0,2,13,16,0,36,113,49,80,6,0,0,0,0,0,1,18,3,10,0,38,0,4,62,10,78,74,57,68,59,42,55,48,25,120,41,32,122,165,27,121,73,45,153,77,26,138,16,30,0,16,8,15,11,25,40,137,38,0,101,20,2,0,0,1,17,123,96,22,0,39,0,14,104,33,110,71,31,47,86,68,42,50,2,66,26,156,133,8,71,79,30,0,8,12,5,25,14,2,57,64,5,89,46,0,0,0,0,0,51,23,1,10,2,0,0,3,24,8,146,70,99,83,43,70,13,106,14,96,6,99,142,24,65,23,0,6,3,11,10,29,12,52,122,48,26,75,0,0,5,0,0,35,54,0,28,0,0,4,0,37,61,6,34,118

InterPro domains:
  IPR001680 WD40 repeat [PS50082] (9-41)
  IPR001680 WD40 repeat [PS50082] (132-173)
  IPR001680 WD40 repeat [PS50082] (236-267)
  IPR001680 WD40 repeat [SM00320] (4-41)
  IPR001680 WD40 repeat [SM00320] (83-122)
  IPR001680 WD40 repeat [SM00320] (125-164)
  IPR001680 WD40 repeat [SM00320] (221-258)
  IPR001680 WD40 repeat [SM00320] (261-301)
  IPR009071 High mobility group box domain [PS50118] (1015-1084)
  IPR009071 High mobility group box domain [SM00398] (1014-1084)
  IPR015943 WD40/YVTN repeat-like-containing domain superfamily [G3DSA:2.130.10.10] (3-91)
  IPR015943 WD40/YVTN repeat-like-containing domain superfamily [G3DSA:2.130.10.10] (92-231)
  IPR015943 WD40/YVTN repeat-like-containing domain superfamily [G3DSA:2.130.10.10] (232-346)
  IPR019775 WD40 repeat, conserved site [PS00678] (245-259)
  IPR022100 WDHD1/CFT4, second beta-propeller [PF12341] (431-714)
  IPR036322 WD40-repeat-containing domain superfamily [SSF50978] (10-297)
  IPR036910 High mobility group box domain superfamily [G3DSA:1.10.30.10] (1019-1071)
  IPR036910 High mobility group box domain superfamily [SSF47095] (1012-1071)
  IPR048591 WDHD1/CFT4, helical bundle [PF20946] (723-822)
  IPR055339 WD repeat and HMG-box DNA-binding protein 1, HMG-box [PF24815] (1018-1068)

Secondary structure (DSSP, 8-state):
-PPEEPPPEE-SSSS--EEEE-TTSS-EEEE-TTSEEEEESSTT-SS-EEEE--S-EEEEEEETTEEEEEETTTEEEEEETTT--EEEEEEE-SS-EEEEEE-TTSSEEEEEETTS-EEEEETTEEEEEEEE---SS-EEEEEE-TTSSEEEEEETTS-EEEEETTTTEEEEEE--S---SSGGG-S---B-EE-SSS--EEEEEETTEEEEEETTT--EEEEE--TT--S-EEEEEE-TTSSEEEEEETTS-EEEEETTT--EEEEE--SS-PPEEEEEE-SSSSEEEEEETTSEEEEEESTT-

Organism: Homo sapiens (NCBI:txid9606)

Radius of gyration: 17.48 Å; Cα contacts (8 Å, |Δi|>4): 1000; chains: 1; bounding box: 43×40×45 Å

GO terms:
  GO:0003677 DNA binding (F, TAS)
  GO:0005654 nucleoplasm (C, TAS)
  GO:0005737 cytoplasm (C, TAS)
  GO:0005515 protein binding (F, IPI)
  GO:0005654 nucleoplasm (C, IDA)

Foldseek 3Di:
DAWDWDDWDFFDAFFFKAWEAAPVLQWIWMFFQCQKIWTHSDRVGPDTDIARRERGWQEWEHDDQWIWTFGFVQWIFIAGPPVRHGDGTLGGDPGTWRYKYAAQHRQKIWIWFQVGKIKIAGPVHSVDMDIADDGDGGWQEKEAQNVRQWIWTDGLQQWIWIAGVVVNHTPDIDNQAHHDHDPVPGQASFHWYQQADNSQWTWTFGWQWIWIAGPPVRHTDDIQHDPPRPGGWHHKDAQNVSQKMWIWGQQGWIWMARPVVSDTQHIDGDDRRFGWNYWYARNPFGKMWTAGSRNIIIMIHPGSD

Nearest PDB structures (foldseek):
  5gva-assembly1_A  TM=1.003E+00  e=8.597E-63  Homo sapiens
  2co0-assembly1_A  TM=8.292E-01  e=4.674E-20  Homo sapiens
  4cy5-assembly1_A  TM=8.423E-01  e=2.794E-19  Drosophila melanogaster
  8bb4-assembly1_Q  TM=8.455E-01  e=3.608E-19  Homo sapiens
  6pbg-assembly1_A  TM=8.253E-01  e=6.545E-14  Homo sapiens